Protein AF-0000000082831878 (afdb_homodimer)

pLDDT: mean 95.91, std 7.33, range [43.5, 98.94]

Radius of gyration: 17.21 Å; Cα contacts (8 Å, |Δi|>4): 553; chains: 2; bounding box: 40×43×44 Å

Sequence (244 aa):
MEQYIDGYLLSVPKANIETYRKMAELAGSIWLECGALEFRECVADDIDGEGFGSFSAAAGAREGETVVFSWIAFASKAERDRINAKVMADPRLTGMSCEGVFDFKRMCWGGFTTLVGKSARGMEQYIDGYLLSVPKANIETYRKMAELAGSIWLECGALEFRECVADDIDGEGFGSFSAAAGAREGETVVFSWIAFASKAERDRINAKVMADPRLTGMSCEGVFDFKRMCWGGFTTLVGKSARG

Nearest PDB structures (foldseek):
  2okq-assembly1_A  TM=9.363E-01  e=9.877E-13  Shigella flexneri
  2okq-assembly1_B  TM=9.424E-01  e=7.671E-13  Shigella flexneri
  4ozn-assembly1_A  TM=3.982E-01  e=1.236E-02  Haloferax mediterranei ATCC 33500
  1vfj-assembly1_A  TM=4.531E-01  e=2.993E-02  Thermus thermophilus
  8cf1-assembly1_J  TM=3.565E-01  e=2.910E-01  Escherichia coli BW25113

Solvent-accessible surface area (backbone atoms only — not comparable to full-atom values): 12462 Å² total; per-residue (Å²): 129,67,45,18,32,40,42,37,35,26,36,33,39,55,90,31,48,66,63,48,46,55,53,48,52,55,49,41,52,48,43,40,74,58,61,32,44,31,31,40,34,22,34,64,73,51,61,49,51,88,78,37,19,41,51,47,66,41,22,65,44,50,95,68,38,39,42,37,51,32,39,37,34,20,74,30,64,69,50,41,55,55,33,51,56,53,44,68,66,31,66,79,52,66,68,55,73,55,75,92,46,42,60,66,54,47,26,19,50,30,34,25,42,55,74,41,80,47,59,58,72,128,129,67,46,20,3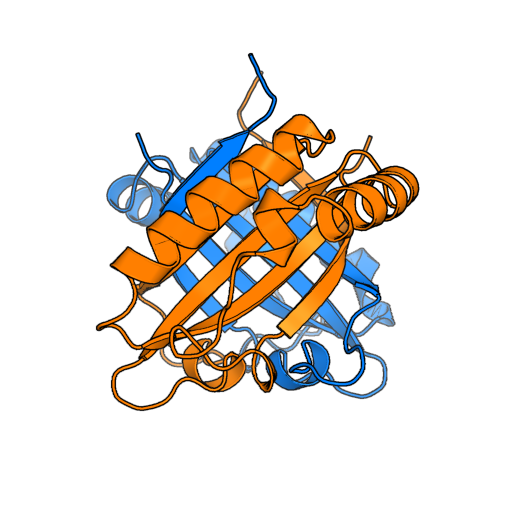2,41,42,38,35,24,36,33,40,55,90,30,47,66,63,48,45,56,52,47,52,53,50,40,52,48,42,40,75,59,63,32,44,31,31,41,35,22,34,64,74,51,59,50,50,90,78,37,19,41,52,49,66,40,22,63,42,52,93,70,38,39,41,36,52,33,41,37,34,18,73,29,64,70,50,40,55,54,34,51,56,52,45,67,66,31,66,77,52,65,68,56,73,55,74,90,49,42,62,67,54,46,26,19,49,30,35,25,42,55,72,41,79,49,57,59,72,128

Organism: NCBI:txid1287738

Structure (mmCIF, N/CA/C/O backbone):
data_AF-0000000082831878-model_v1
#
loop_
_entity.id
_entity.type
_entity.pdbx_description
1 polymer 'RNA signal recognition particle 4.5S RNA'
#
loop_
_atom_site.group_PDB
_atom_site.id
_a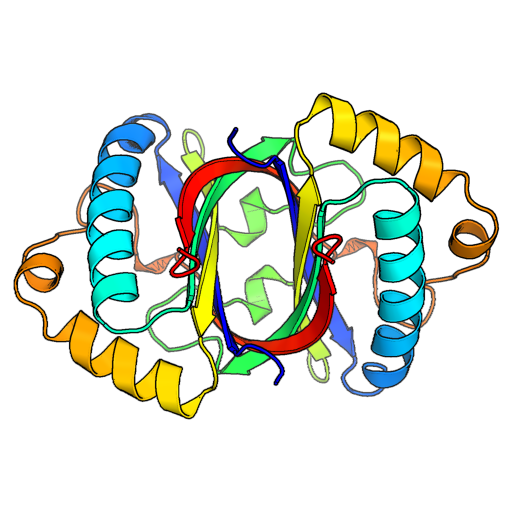tom_site.type_symbol
_atom_site.label_atom_id
_atom_site.label_alt_id
_atom_site.label_comp_id
_atom_site.label_asym_id
_atom_site.label_entity_id
_atom_site.label_seq_id
_atom_site.pdbx_PDB_ins_code
_atom_site.Cartn_x
_atom_site.Cartn_y
_atom_site.Cartn_z
_atom_site.occupancy
_atom_site.B_iso_or_equiv
_atom_site.auth_seq_id
_atom_site.auth_comp_id
_atom_site.auth_asym_id
_atom_site.auth_atom_id
_atom_site.pdbx_PDB_model_num
ATOM 1 N N . MET A 1 1 ? 16.531 9.328 -5 1 54.47 1 MET A N 1
ATOM 2 C CA . MET A 1 1 ? 15.453 9.57 -5.949 1 54.47 1 MET A CA 1
ATOM 3 C C . MET A 1 1 ? 14.156 8.922 -5.477 1 54.47 1 MET A C 1
ATOM 5 O O . MET A 1 1 ? 14.188 7.891 -4.797 1 54.47 1 MET A O 1
ATOM 9 N N . GLU A 1 2 ? 12.977 9.586 -5.684 1 85.44 2 GLU A N 1
ATOM 10 C CA . GLU A 1 2 ? 11.758 9.055 -5.074 1 85.44 2 GLU A CA 1
ATOM 11 C C . GLU A 1 2 ? 11.234 7.852 -5.855 1 85.44 2 GLU A C 1
ATOM 13 O O . GLU A 1 2 ? 11.391 7.781 -7.078 1 85.44 2 GLU A O 1
ATOM 18 N N . GLN A 1 3 ? 10.977 6.801 -5.23 1 96.38 3 GLN A N 1
ATOM 19 C CA . GLN A 1 3 ? 10.562 5.535 -5.82 1 96.38 3 GLN A CA 1
ATOM 20 C C . GLN A 1 3 ? 9.188 5.664 -6.48 1 96.38 3 GLN A C 1
ATOM 22 O O . GLN A 1 3 ? 8.398 6.535 -6.105 1 96.38 3 GLN A O 1
ATOM 27 N N . TYR A 1 4 ? 9.031 5.004 -7.625 1 98.75 4 TYR A N 1
ATOM 28 C CA . TYR A 1 4 ? 7.719 4.848 -8.25 1 98.75 4 TYR A CA 1
ATOM 29 C C . TYR A 1 4 ? 7.051 3.559 -7.793 1 98.75 4 TYR A C 1
ATOM 31 O O . TYR A 1 4 ? 7.707 2.523 -7.664 1 98.75 4 TYR A O 1
ATOM 39 N N . ILE A 1 5 ? 5.785 3.633 -7.586 1 98.88 5 ILE A N 1
ATOM 40 C CA . ILE A 1 5 ? 5.113 2.529 -6.906 1 98.88 5 ILE A CA 1
ATOM 41 C C . ILE A 1 5 ? 3.967 2.014 -7.773 1 98.88 5 ILE A C 1
ATOM 43 O O . ILE A 1 5 ? 3.162 2.799 -8.281 1 98.88 5 ILE A O 1
ATOM 47 N N . ASP A 1 6 ? 3.896 0.741 -8.055 1 98.88 6 ASP A N 1
ATOM 48 C CA . ASP A 1 6 ? 2.623 0.111 -8.383 1 98.88 6 ASP A CA 1
ATOM 49 C C . ASP A 1 6 ? 1.907 -0.373 -7.125 1 98.88 6 ASP A C 1
ATOM 51 O O . ASP A 1 6 ? 2.467 -1.146 -6.344 1 98.88 6 ASP A O 1
ATOM 55 N N . GLY A 1 7 ? 0.706 0.076 -6.941 1 98.88 7 GLY A N 1
ATOM 56 C CA . GLY A 1 7 ? -0.119 -0.407 -5.848 1 98.88 7 GLY A CA 1
ATOM 57 C C . GLY A 1 7 ? -1.193 -1.381 -6.293 1 98.88 7 GLY A C 1
ATOM 58 O O . GLY A 1 7 ? -1.695 -1.287 -7.418 1 98.88 7 GLY A O 1
ATOM 59 N N . TYR A 1 8 ? -1.549 -2.311 -5.402 1 98.88 8 TYR A N 1
ATOM 60 C CA . TYR A 1 8 ? -2.584 -3.309 -5.641 1 98.88 8 TYR A CA 1
ATOM 61 C C . TYR A 1 8 ? -3.521 -3.42 -4.445 1 98.88 8 TYR A C 1
ATOM 63 O O . TYR A 1 8 ? -3.08 -3.369 -3.295 1 98.88 8 TYR A O 1
ATOM 71 N N . LEU A 1 9 ? -4.73 -3.514 -4.633 1 98.94 9 LEU A N 1
ATOM 72 C CA . LEU A 1 9 ? -5.777 -3.836 -3.67 1 98.94 9 LEU A CA 1
ATOM 73 C C . LEU A 1 9 ? -6.746 -4.863 -4.246 1 98.94 9 LEU A C 1
ATOM 75 O O . LEU A 1 9 ? -7.387 -4.613 -5.27 1 98.94 9 LEU A O 1
ATOM 79 N N . LEU A 1 10 ? -6.867 -6.027 -3.6 1 98.75 10 LEU A N 1
ATOM 80 C CA . LEU A 1 10 ? -7.691 -7.094 -4.156 1 98.75 10 LEU A CA 1
ATOM 81 C C . LEU A 1 10 ? -8.195 -8.016 -3.053 1 98.75 10 LEU A C 1
ATOM 83 O O . LEU A 1 10 ? -7.746 -7.934 -1.909 1 98.75 10 LEU A O 1
ATOM 87 N N . SER A 1 11 ? -9.141 -8.82 -3.393 1 98.62 11 SER A N 1
ATOM 88 C CA . SER A 1 11 ? -9.664 -9.828 -2.48 1 98.62 11 SER A CA 1
ATOM 89 C C . SER A 1 11 ? -9.328 -11.234 -2.959 1 98.62 11 SER A C 1
ATOM 91 O O . SER A 1 11 ? -9.281 -11.492 -4.164 1 98.62 11 SER A O 1
ATOM 93 N N . VAL A 1 12 ? -9.086 -12.125 -2.076 1 98.62 12 VAL A N 1
ATOM 94 C CA . VAL A 1 12 ? -8.758 -13.523 -2.326 1 98.62 12 VAL A CA 1
ATOM 95 C C . VAL A 1 12 ? -9.57 -14.422 -1.397 1 98.62 12 VAL A C 1
ATOM 97 O O . VAL A 1 12 ? -9.648 -14.172 -0.192 1 98.62 12 VAL A O 1
ATOM 100 N N . PRO A 1 13 ? -10.25 -15.43 -1.963 1 98.56 13 PRO A N 1
ATOM 101 C CA . PRO A 1 13 ? -10.836 -16.406 -1.043 1 98.56 13 PRO A CA 1
ATOM 102 C C . PRO A 1 13 ? -9.836 -16.922 -0.011 1 98.56 13 PRO A C 1
ATOM 104 O O . PRO A 1 13 ? -8.719 -17.297 -0.366 1 98.56 13 PRO A O 1
ATOM 107 N N . LYS A 1 14 ? -10.258 -16.938 1.262 1 98.5 14 LYS A N 1
ATOM 108 C CA . LYS A 1 14 ? -9.367 -17.391 2.334 1 98.5 14 LYS A CA 1
ATOM 109 C C . LYS A 1 14 ? -8.844 -18.797 2.064 1 98.5 14 LYS A C 1
ATOM 111 O O . LYS A 1 14 ? -7.695 -19.109 2.387 1 98.5 14 LYS A O 1
ATOM 116 N N . ALA A 1 15 ? -9.617 -19.594 1.444 1 98.19 15 ALA A N 1
ATOM 117 C CA . ALA A 1 15 ? -9.25 -20.969 1.131 1 98.19 15 ALA A CA 1
ATOM 118 C C . ALA A 1 15 ? -8.125 -21.016 0.1 1 98.19 15 ALA A C 1
ATOM 120 O O . ALA A 1 15 ? -7.461 -22.047 -0.064 1 98.19 15 ALA A O 1
ATOM 121 N N . ASN A 1 16 ? -7.887 -19.938 -0.626 1 98.44 16 ASN A N 1
ATOM 122 C CA . ASN A 1 16 ? -6.914 -19.906 -1.714 1 98.44 16 ASN A CA 1
ATOM 123 C C . ASN A 1 16 ? -5.645 -19.172 -1.304 1 98.44 16 ASN A C 1
ATOM 125 O O . ASN A 1 16 ? -4.75 -18.953 -2.127 1 98.44 16 ASN A O 1
ATOM 129 N N . ILE A 1 17 ? -5.488 -18.766 -0.054 1 98.44 17 ILE A N 1
ATOM 130 C CA . ILE A 1 17 ? -4.43 -17.844 0.325 1 98.44 17 ILE A CA 1
ATOM 131 C C . ILE A 1 17 ? -3.068 -18.516 0.132 1 98.44 17 ILE A C 1
ATOM 133 O O . ILE A 1 17 ? -2.096 -17.844 -0.246 1 98.44 17 ILE A O 1
ATOM 137 N N . GLU A 1 18 ? -2.959 -19.828 0.362 1 97.88 18 GLU A N 1
ATOM 138 C CA . GLU A 1 18 ? -1.675 -20.5 0.179 1 97.88 18 GLU A CA 1
ATOM 139 C C . GLU A 1 18 ? -1.312 -20.594 -1.3 1 97.88 18 GLU A C 1
ATOM 141 O O . GLU A 1 18 ? -0.148 -20.438 -1.671 1 97.88 18 GLU A O 1
ATOM 146 N N . THR A 1 19 ? -2.283 -20.938 -2.107 1 97.62 19 THR A N 1
ATOM 147 C CA . THR A 1 19 ? -2.055 -20.938 -3.549 1 97.62 19 THR A CA 1
ATOM 148 C C . THR A 1 19 ? -1.641 -19.547 -4.023 1 97.62 19 THR A C 1
ATOM 150 O O . THR A 1 19 ? -0.713 -19.406 -4.824 1 97.62 19 THR A O 1
ATOM 153 N N . TYR A 1 20 ? -2.314 -18.578 -3.514 1 98.19 20 TYR A N 1
ATOM 154 C CA . TYR A 1 20 ? -1.997 -17.203 -3.844 1 98.19 20 TYR A CA 1
ATOM 155 C C . TYR A 1 20 ? -0.575 -16.844 -3.422 1 98.19 20 TYR A C 1
ATOM 157 O O . TYR A 1 20 ? 0.157 -16.188 -4.168 1 98.19 20 TYR A O 1
ATOM 165 N N . ARG A 1 21 ? -0.208 -17.266 -2.244 1 98.12 21 ARG A N 1
ATOM 166 C CA . ARG A 1 21 ? 1.135 -17.016 -1.732 1 98.12 21 ARG A CA 1
ATOM 167 C C . ARG A 1 21 ? 2.195 -17.578 -2.674 1 98.12 21 ARG A C 1
ATOM 169 O O . ARG A 1 21 ? 3.174 -16.891 -2.99 1 98.12 21 ARG A O 1
ATOM 176 N N . LYS A 1 22 ? 2.076 -18.797 -3.115 1 97.06 22 LYS A N 1
ATOM 177 C CA . LYS A 1 22 ? 3.041 -19.438 -4.004 1 97.06 22 LYS A CA 1
ATOM 178 C C . LYS A 1 22 ? 3.148 -18.688 -5.332 1 97.06 22 LYS A C 1
ATOM 180 O O . LYS A 1 22 ? 4.25 -18.484 -5.848 1 97.06 22 LYS A O 1
ATOM 185 N N . MET A 1 23 ? 1.987 -18.312 -5.836 1 97.12 23 MET A N 1
ATOM 186 C CA . MET A 1 23 ? 1.957 -17.516 -7.055 1 97.12 23 MET A CA 1
ATOM 187 C C . MET A 1 23 ? 2.717 -16.203 -6.863 1 97.12 23 MET A C 1
ATOM 189 O O . MET A 1 23 ? 3.529 -15.82 -7.707 1 97.12 23 MET A O 1
ATOM 193 N N . ALA A 1 24 ? 2.453 -15.57 -5.773 1 97.31 24 ALA A N 1
ATOM 194 C CA . ALA A 1 24 ? 3.076 -14.281 -5.48 1 97.31 24 ALA A CA 1
ATOM 195 C C .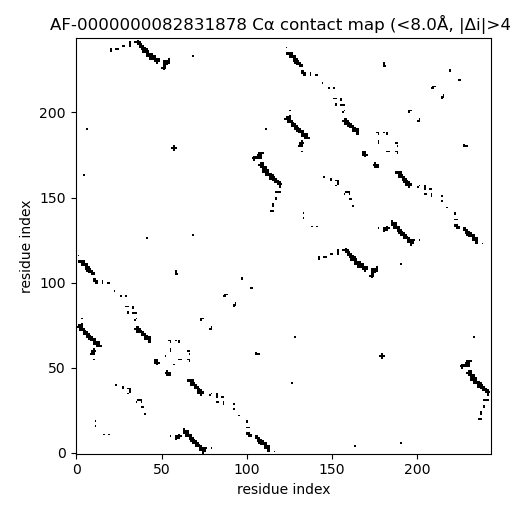 ALA A 1 24 ? 4.582 -14.43 -5.297 1 97.31 24 ALA A C 1
ATOM 197 O O . ALA A 1 24 ? 5.352 -13.555 -5.695 1 97.31 24 ALA A O 1
ATOM 198 N N . GLU A 1 25 ? 5.008 -15.484 -4.645 1 97.5 25 GLU A N 1
ATOM 199 C CA . GLU A 1 25 ? 6.434 -15.734 -4.453 1 97.5 25 GLU A CA 1
ATOM 200 C C . GLU A 1 25 ? 7.156 -15.852 -5.793 1 97.5 25 GLU A C 1
ATOM 202 O O . GLU A 1 25 ? 8.227 -15.273 -5.977 1 97.5 25 GLU A O 1
ATOM 207 N N . LEU A 1 26 ? 6.566 -16.594 -6.66 1 96.69 26 LEU A N 1
ATOM 208 C CA . LEU A 1 26 ? 7.152 -16.734 -7.988 1 96.69 26 LEU A CA 1
ATOM 209 C C . LEU A 1 26 ? 7.16 -15.391 -8.719 1 96.69 26 LEU A C 1
ATOM 211 O O . LEU A 1 26 ? 8.188 -14.977 -9.266 1 96.69 26 LEU A O 1
ATOM 215 N N . ALA A 1 27 ? 6.051 -14.703 -8.75 1 97.25 27 ALA A N 1
ATOM 216 C CA . ALA A 1 27 ? 5.949 -13.398 -9.398 1 97.25 27 ALA A CA 1
ATOM 217 C C . ALA A 1 27 ? 6.984 -12.43 -8.844 1 97.25 27 ALA A C 1
ATOM 219 O O . ALA A 1 27 ? 7.703 -11.773 -9.602 1 97.25 27 ALA A O 1
ATOM 220 N N . GLY A 1 28 ? 7.035 -12.352 -7.535 1 97.75 28 GLY A N 1
ATOM 221 C CA . GLY A 1 28 ? 7.992 -11.461 -6.902 1 97.75 28 GLY A CA 1
ATOM 222 C C . GLY A 1 28 ? 9.422 -11.719 -7.34 1 97.75 28 GLY A C 1
ATOM 223 O O . GLY A 1 28 ? 10.188 -10.781 -7.562 1 97.75 28 GLY A O 1
ATOM 224 N N . SER A 1 29 ? 9.781 -12.953 -7.418 1 97.88 29 SER A N 1
ATOM 225 C CA . SER A 1 29 ? 11.133 -13.297 -7.852 1 97.88 29 SER A CA 1
ATOM 226 C C . SER A 1 29 ? 11.391 -12.82 -9.273 1 97.88 29 SER A C 1
ATOM 228 O O . SER A 1 29 ? 12.484 -12.336 -9.578 1 97.88 29 SER A O 1
ATOM 230 N N . ILE A 1 30 ? 10.406 -12.922 -10.133 1 97.88 30 ILE A N 1
ATOM 231 C CA . ILE A 1 30 ? 10.555 -12.5 -11.516 1 97.88 30 ILE A CA 1
ATOM 232 C C . ILE A 1 30 ? 10.695 -10.977 -11.578 1 97.88 30 ILE A C 1
ATOM 234 O O . ILE A 1 30 ? 11.57 -10.461 -12.281 1 97.88 30 ILE A O 1
ATOM 238 N N . TRP A 1 31 ? 9.789 -10.25 -10.883 1 98.5 31 TRP A N 1
ATOM 239 C CA . TRP A 1 31 ? 9.883 -8.789 -10.883 1 98.5 31 TRP A CA 1
ATOM 240 C C . TRP A 1 31 ? 11.258 -8.328 -10.406 1 98.5 31 TRP A C 1
ATOM 242 O O . TRP A 1 31 ? 11.852 -7.418 -10.992 1 98.5 31 TRP A O 1
ATOM 252 N N . LEU A 1 32 ? 11.781 -8.945 -9.375 1 98.5 32 LEU A N 1
ATOM 253 C CA . LEU A 1 32 ? 13.078 -8.547 -8.844 1 98.5 32 LEU A CA 1
ATOM 254 C C . LEU A 1 32 ? 14.195 -8.875 -9.828 1 98.5 32 LEU A C 1
ATOM 256 O O . LEU A 1 32 ? 15.125 -8.078 -10.008 1 98.5 32 LEU A O 1
ATOM 260 N N . GLU A 1 33 ? 14.156 -10.031 -10.391 1 98.06 33 GLU A N 1
ATOM 261 C CA . GLU A 1 33 ? 15.141 -10.406 -11.398 1 98.06 33 GLU A CA 1
ATOM 262 C C . GLU A 1 33 ? 15.18 -9.383 -12.531 1 98.06 33 GLU A C 1
ATOM 264 O O . GLU A 1 33 ? 16.234 -9.148 -13.125 1 98.06 33 GLU A O 1
ATOM 269 N N . CYS A 1 34 ? 14.062 -8.797 -12.789 1 98.44 34 CYS A N 1
ATOM 270 C CA . CYS A 1 34 ? 13.961 -7.859 -13.898 1 98.44 34 CYS A CA 1
ATOM 271 C C . CYS A 1 34 ? 14.336 -6.445 -13.461 1 98.44 34 CYS A C 1
ATOM 273 O O . CYS A 1 34 ? 14.406 -5.535 -14.289 1 98.44 34 CYS A O 1
ATOM 275 N N . GLY A 1 35 ? 14.469 -6.172 -12.188 1 98.19 35 GLY A N 1
ATOM 276 C CA . GLY A 1 35 ? 15.047 -4.902 -11.773 1 98.19 35 GLY A CA 1
ATOM 277 C C . GLY A 1 35 ? 14.203 -4.164 -10.758 1 98.19 35 GLY A C 1
ATOM 278 O O . GLY A 1 35 ? 14.562 -3.066 -10.32 1 98.19 35 GLY A O 1
ATOM 279 N N . ALA A 1 36 ? 13.023 -4.734 -10.391 1 98.56 36 ALA A N 1
ATOM 280 C CA . ALA A 1 36 ? 12.234 -4.102 -9.344 1 98.56 36 ALA A CA 1
ATOM 281 C C . ALA A 1 36 ? 13.023 -4.023 -8.031 1 98.56 36 ALA A C 1
ATOM 283 O O . ALA A 1 36 ? 13.883 -4.863 -7.773 1 98.56 36 ALA A O 1
ATOM 284 N N . LEU A 1 37 ? 12.695 -3.031 -7.195 1 98.19 37 LEU A N 1
ATOM 285 C CA . LEU A 1 37 ? 13.453 -2.785 -5.973 1 98.19 37 LEU A CA 1
ATOM 286 C C . LEU A 1 37 ? 12.844 -3.547 -4.797 1 98.19 37 LEU A C 1
ATOM 288 O O . LEU A 1 37 ? 13.562 -3.957 -3.883 1 98.19 37 LEU A O 1
ATOM 292 N N . GLU A 1 38 ? 11.602 -3.656 -4.789 1 97.88 38 GLU A N 1
ATOM 293 C CA . GLU A 1 38 ? 10.883 -4.289 -3.689 1 97.88 38 GLU A CA 1
ATOM 294 C C . GLU A 1 38 ? 9.555 -4.879 -4.164 1 97.88 38 GLU A C 1
ATOM 296 O O . GLU A 1 38 ? 8.891 -4.305 -5.031 1 97.88 38 GLU A O 1
ATOM 301 N N . PHE A 1 39 ? 9.266 -6.059 -3.73 1 98.5 39 PHE A N 1
ATOM 302 C CA . PHE A 1 39 ? 7.988 -6.742 -3.912 1 98.5 39 PHE A CA 1
ATOM 303 C C . PHE A 1 39 ? 7.371 -7.105 -2.566 1 98.5 39 PHE A C 1
ATOM 305 O O . PHE A 1 39 ? 7.965 -7.848 -1.783 1 98.5 39 PHE A O 1
ATOM 312 N N . ARG A 1 40 ? 6.086 -6.57 -2.283 1 98.44 40 ARG A N 1
ATOM 313 C CA . ARG A 1 40 ? 5.445 -6.789 -0.989 1 98.44 40 ARG A CA 1
ATOM 314 C C . ARG A 1 40 ? 3.98 -7.18 -1.161 1 98.44 40 ARG A C 1
ATOM 316 O O . ARG A 1 40 ? 3.244 -6.531 -1.907 1 98.44 40 ARG A O 1
ATOM 323 N N . GLU A 1 41 ? 3.596 -8.234 -0.536 1 98.56 41 GLU A N 1
ATOM 324 C CA . GLU A 1 41 ? 2.211 -8.672 -0.378 1 98.56 41 GLU A CA 1
ATOM 325 C C . GLU A 1 41 ? 1.82 -8.742 1.095 1 98.56 41 GLU A C 1
ATOM 327 O O . GLU A 1 41 ? 2.496 -9.406 1.889 1 98.56 41 GLU A O 1
ATOM 332 N N . CYS A 1 42 ? 0.682 -8.156 1.4 1 98.81 42 CYS A N 1
ATOM 333 C CA . CYS A 1 42 ? 0.211 -8.141 2.781 1 98.81 42 CYS A CA 1
ATOM 334 C C . CYS A 1 42 ? -1.256 -8.547 2.861 1 98.81 42 CYS A C 1
ATOM 336 O O . CYS A 1 42 ? -2.062 -8.148 2.02 1 98.81 42 CYS A O 1
ATOM 338 N N . VAL A 1 43 ? -1.6 -9.297 3.875 1 98.88 43 VAL A N 1
ATOM 339 C CA . VAL A 1 43 ? -2.955 -9.82 4.016 1 98.88 43 VAL A CA 1
ATOM 340 C C . VAL A 1 43 ? -3.617 -9.219 5.254 1 98.88 43 VAL A C 1
ATOM 342 O O . VAL A 1 43 ? -2.982 -9.094 6.305 1 98.88 43 VAL A O 1
ATOM 345 N N . ALA A 1 44 ? -4.914 -8.992 5.141 1 98.81 44 ALA A N 1
ATOM 346 C CA . ALA A 1 44 ? -5.688 -8.305 6.172 1 98.81 44 ALA A CA 1
ATOM 347 C C . ALA A 1 44 ? -5.621 -9.055 7.5 1 98.81 44 ALA A C 1
ATOM 349 O O . ALA A 1 44 ? -5.75 -10.281 7.527 1 98.81 44 ALA A O 1
ATOM 350 N N . ASP A 1 45 ? -5.383 -8.352 8.547 1 98.5 45 ASP A N 1
ATOM 351 C CA . ASP A 1 45 ? -5.402 -8.859 9.914 1 98.5 45 ASP A CA 1
ATOM 352 C C . ASP A 1 45 ? -6.43 -8.109 10.766 1 98.5 45 ASP A C 1
ATOM 354 O O . ASP A 1 45 ? -7.297 -8.727 11.383 1 98.5 45 ASP A O 1
ATOM 358 N N . ASP A 1 46 ? -6.406 -6.754 10.75 1 96.88 46 ASP A N 1
ATOM 359 C CA . ASP A 1 46 ? -7.25 -5.848 11.523 1 96.88 46 ASP A CA 1
ATOM 360 C C . ASP A 1 46 ? -7.68 -4.645 10.688 1 96.88 46 ASP A C 1
ATOM 362 O O . ASP A 1 46 ? -7.051 -3.588 10.742 1 96.88 46 ASP A O 1
ATOM 366 N N . ILE A 1 47 ? -8.797 -4.859 10 1 98.25 47 ILE A N 1
ATOM 367 C CA . ILE A 1 47 ? -9.25 -3.807 9.094 1 98.25 47 ILE A CA 1
ATOM 368 C C . ILE A 1 47 ? -10.703 -3.459 9.398 1 98.25 47 ILE A C 1
ATOM 370 O O . ILE A 1 47 ? -11.367 -4.16 10.172 1 98.25 47 ILE A O 1
ATOM 374 N N . ASP A 1 48 ? -11.203 -2.375 8.844 1 97.5 48 ASP A N 1
ATOM 375 C CA . ASP A 1 48 ? -12.602 -1.963 8.844 1 97.5 48 ASP A CA 1
ATOM 376 C C . ASP A 1 48 ? -13.047 -1.534 10.242 1 97.5 48 ASP A C 1
ATOM 378 O O . ASP A 1 48 ? -14.102 -1.965 10.727 1 97.5 48 ASP A O 1
ATOM 382 N N . GLY A 1 49 ? -12.219 -0.779 10.852 1 95.5 49 GLY A N 1
ATOM 383 C CA . GLY A 1 49 ? -12.609 -0.179 12.117 1 95.5 49 GLY A CA 1
ATOM 384 C C . GLY A 1 49 ? -13.758 0.807 11.977 1 95.5 49 GLY A C 1
ATOM 385 O O . GLY A 1 49 ? -13.938 1.407 10.914 1 95.5 49 GLY A O 1
ATOM 386 N N . GLU A 1 50 ? -14.43 1.008 12.984 1 95.19 50 GLU A N 1
ATOM 387 C CA . GLU A 1 50 ? -15.562 1.932 12.984 1 95.19 50 GLU A CA 1
ATOM 388 C C . GLU A 1 50 ? -15.102 3.369 12.758 1 95.19 50 GLU A C 1
ATOM 390 O O . GLU A 1 50 ? -14.062 3.785 13.281 1 95.19 50 GLU A O 1
ATOM 395 N N . GLY A 1 51 ? -15.922 4.129 11.938 1 94.94 51 GLY A N 1
ATOM 396 C CA . GLY A 1 51 ? -15.656 5.543 11.727 1 94.94 51 GLY A CA 1
ATOM 397 C C . GLY A 1 51 ? -14.734 5.812 10.562 1 94.94 51 GLY A C 1
ATOM 398 O O . GLY A 1 51 ? -14.383 6.965 10.289 1 94.94 51 GLY A O 1
ATOM 399 N N . PHE A 1 52 ? -14.375 4.773 9.914 1 96.25 52 PHE A N 1
ATOM 400 C CA . PHE A 1 52 ? -13.469 4.891 8.773 1 96.25 52 PHE A CA 1
ATOM 401 C C . PHE A 1 52 ? -14.07 4.25 7.531 1 96.25 52 PHE A C 1
ATOM 403 O O . PHE A 1 52 ? -15.133 3.627 7.602 1 96.25 52 PHE A O 1
ATOM 410 N N . GLY A 1 53 ? -13.484 4.523 6.387 1 97.25 53 GLY A N 1
ATOM 411 C CA . GLY A 1 53 ? -13.773 3.693 5.227 1 97.25 53 GLY A CA 1
ATOM 412 C C . GLY A 1 53 ? -13.422 2.23 5.438 1 97.25 53 GLY A C 1
ATOM 413 O O . GLY A 1 53 ? -12.727 1.885 6.395 1 97.25 53 GLY A O 1
ATOM 414 N N . SER A 1 54 ? -13.945 1.405 4.578 1 98.38 54 SER A N 1
ATOM 415 C CA . SER A 1 54 ? -13.766 -0.035 4.719 1 98.38 54 SER A CA 1
ATOM 416 C C . SER A 1 54 ? -12.852 -0.588 3.627 1 98.38 54 SER A C 1
ATOM 418 O O . SER A 1 54 ? -13.18 -0.508 2.441 1 98.38 54 SER A O 1
ATOM 420 N N . PHE A 1 55 ? -11.719 -1.241 4.035 1 98.81 55 PHE A N 1
ATOM 421 C CA . PHE A 1 55 ? -10.859 -1.917 3.07 1 98.81 55 PHE A CA 1
ATOM 422 C C . PHE A 1 55 ? -11.594 -3.072 2.404 1 98.81 55 PHE A C 1
ATOM 424 O O . PHE A 1 55 ? -11.375 -3.359 1.227 1 98.81 55 PHE A O 1
ATOM 431 N N . SER A 1 56 ? -12.43 -3.787 3.168 1 98.62 56 SER A N 1
ATOM 432 C CA . SER A 1 56 ? -13.195 -4.883 2.578 1 98.62 56 SER A CA 1
ATOM 433 C C . SER A 1 56 ? -14.109 -4.383 1.463 1 98.62 56 SER A C 1
ATOM 435 O O . SER A 1 56 ? -14.156 -4.973 0.381 1 98.62 56 SER A O 1
ATOM 437 N N . ALA A 1 57 ? -14.797 -3.281 1.754 1 98.12 57 ALA A N 1
ATOM 438 C CA . ALA A 1 57 ? -15.664 -2.705 0.729 1 98.12 57 ALA A CA 1
ATOM 439 C C . ALA A 1 57 ? -14.844 -2.191 -0.454 1 98.12 57 ALA A C 1
ATOM 441 O O . ALA A 1 57 ? -15.195 -2.43 -1.611 1 98.12 57 ALA A O 1
ATOM 442 N N . ALA A 1 58 ? -13.766 -1.534 -0.182 1 98.56 58 ALA A N 1
ATOM 443 C CA . ALA A 1 58 ? -12.906 -0.967 -1.215 1 98.56 58 ALA A CA 1
ATOM 444 C C . ALA A 1 58 ? -12.367 -2.057 -2.141 1 98.56 58 ALA A C 1
ATOM 446 O O . ALA A 1 58 ? -12.242 -1.845 -3.35 1 98.56 58 ALA A O 1
ATOM 447 N N . ALA A 1 59 ? -12.086 -3.215 -1.554 1 98.56 59 ALA A N 1
ATOM 448 C CA . ALA A 1 59 ? -11.523 -4.32 -2.324 1 98.56 59 ALA A CA 1
ATOM 449 C C . ALA A 1 59 ? -12.625 -5.152 -2.973 1 98.56 59 ALA A C 1
ATOM 451 O O . ALA A 1 59 ? -12.336 -6.09 -3.723 1 98.56 59 ALA A O 1
ATOM 452 N N . GLY A 1 60 ? -13.875 -4.848 -2.654 1 97.75 60 GLY A N 1
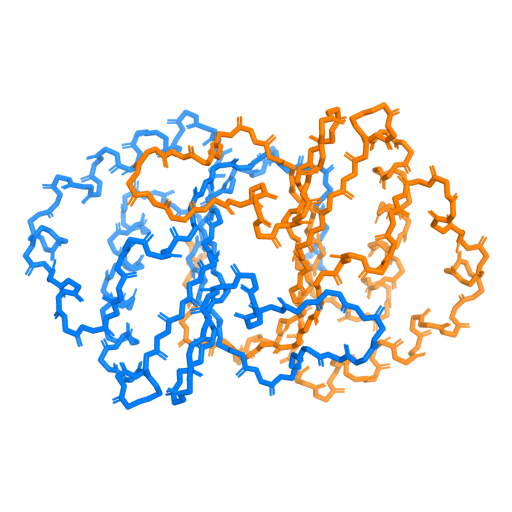ATOM 453 C CA . GLY A 1 60 ? -14.984 -5.668 -3.127 1 97.75 60 GLY A CA 1
ATOM 454 C C . GLY A 1 60 ? -14.992 -7.059 -2.523 1 97.75 60 GLY A C 1
ATOM 455 O O . GLY A 1 60 ? -15.352 -8.031 -3.193 1 97.75 60 GLY A O 1
ATOM 456 N N . ALA A 1 61 ? -14.539 -7.195 -1.317 1 98.12 61 ALA A N 1
ATOM 457 C CA . ALA A 1 61 ? -14.438 -8.5 -0.675 1 98.12 61 ALA A CA 1
ATOM 458 C C . ALA A 1 61 ? -15.82 -9.07 -0.354 1 98.12 61 ALA A C 1
ATOM 460 O O . ALA A 1 61 ? -16.688 -8.352 0.14 1 98.12 61 ALA A O 1
ATOM 461 N N . ARG A 1 62 ? -15.992 -10.305 -0.656 1 97.69 62 ARG A N 1
ATOM 462 C CA . ARG A 1 62 ? -17.203 -11.055 -0.335 1 97.69 62 ARG A C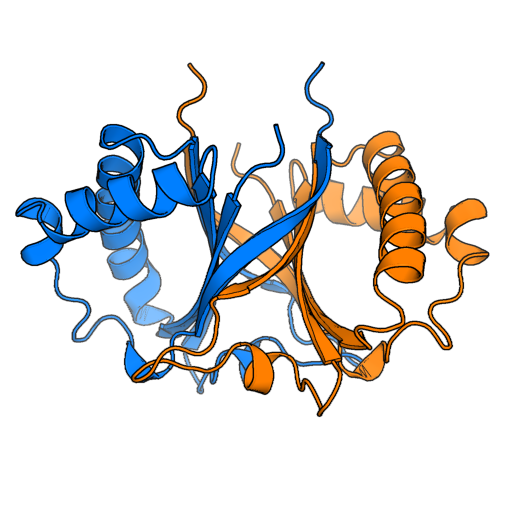A 1
ATOM 463 C C . ARG A 1 62 ? -17 -11.938 0.887 1 97.69 62 ARG A C 1
ATOM 465 O O . ARG A 1 62 ? -15.883 -12.031 1.41 1 97.69 62 ARG A O 1
ATOM 472 N N . GLU A 1 63 ? -18.172 -12.508 1.332 1 97.69 63 GLU A N 1
ATOM 473 C CA . GLU A 1 63 ? -18.062 -13.469 2.43 1 97.69 63 GLU A CA 1
ATOM 474 C C . GLU A 1 63 ? -17.047 -14.562 2.102 1 97.69 63 GLU A C 1
ATOM 476 O O . GLU A 1 63 ? -17.031 -15.094 0.991 1 97.69 63 GLU A O 1
ATOM 481 N N . GLY A 1 64 ? -16.141 -14.867 3.062 1 98.19 64 GLY A N 1
ATOM 482 C CA . GLY A 1 64 ? -15.148 -15.922 2.883 1 98.19 64 GLY A CA 1
ATOM 483 C C . GLY A 1 64 ? -13.867 -15.438 2.229 1 98.19 64 GLY A C 1
ATOM 484 O O . GLY A 1 64 ? -12.922 -16.203 2.061 1 98.19 64 GLY A O 1
ATOM 485 N N . GLU A 1 65 ? -13.836 -14.188 1.886 1 98.75 65 GLU A N 1
ATOM 486 C CA . GLU A 1 65 ? -12.641 -13.648 1.251 1 98.75 65 GLU A CA 1
ATOM 487 C C . GLU A 1 65 ? -11.852 -12.766 2.219 1 98.75 65 GLU A C 1
ATOM 489 O O . GLU A 1 65 ? -12.398 -12.297 3.221 1 98.75 65 GLU A O 1
ATOM 494 N N . THR A 1 66 ? -10.57 -12.656 1.975 1 98.69 66 THR A N 1
ATOM 495 C CA . THR A 1 66 ? -9.719 -11.695 2.668 1 98.69 66 THR A CA 1
ATOM 496 C C . THR A 1 66 ? -9.203 -10.633 1.704 1 98.69 66 THR A C 1
ATOM 498 O O . THR A 1 66 ? -9.43 -10.719 0.496 1 98.69 66 THR A O 1
ATOM 501 N N . VAL A 1 67 ? -8.602 -9.617 2.262 1 98.88 67 VAL A N 1
ATOM 502 C CA . VAL A 1 67 ? -8.117 -8.484 1.477 1 98.88 67 VAL A CA 1
ATOM 503 C C . VAL A 1 67 ? -6.594 -8.516 1.418 1 98.88 67 VAL A C 1
ATOM 505 O O . VAL A 1 67 ? -5.93 -8.773 2.426 1 98.88 67 VAL A O 1
ATOM 508 N N . VAL A 1 68 ? -6.027 -8.32 0.248 1 98.88 68 VAL A N 1
ATOM 509 C CA . VAL A 1 68 ? -4.59 -8.195 0.039 1 98.88 68 VAL A CA 1
ATOM 510 C C . VAL A 1 68 ? -4.246 -6.754 -0.33 1 98.88 68 VAL A C 1
ATOM 512 O O . VAL A 1 68 ? -4.887 -6.16 -1.201 1 98.88 68 VAL A O 1
ATOM 515 N N . PHE A 1 69 ? -3.35 -6.148 0.368 1 98.88 69 PHE A N 1
ATOM 516 C CA . PHE A 1 69 ? -2.725 -4.848 0.167 1 98.88 69 PHE A CA 1
ATOM 517 C C . PHE A 1 69 ? -1.257 -5.004 -0.213 1 98.88 69 PHE A C 1
ATOM 519 O O . PHE A 1 69 ? -0.458 -5.516 0.573 1 98.88 69 PHE A O 1
ATOM 526 N N . SER A 1 70 ? -0.866 -4.582 -1.452 1 98.81 70 SER A N 1
ATOM 527 C CA . SER A 1 70 ? 0.429 -4.965 -2.004 1 98.81 70 SER A CA 1
ATOM 528 C C . SER A 1 70 ? 1.024 -3.842 -2.848 1 98.81 70 SER A C 1
ATOM 530 O O . SER A 1 70 ? 0.306 -2.941 -3.287 1 98.81 70 SER A O 1
ATOM 532 N N . TRP A 1 71 ? 2.363 -3.871 -2.99 1 98.88 71 TRP A N 1
ATOM 533 C CA . TRP A 1 71 ? 3 -2.9 -3.877 1 98.88 71 TRP A CA 1
ATOM 534 C C . TRP A 1 71 ? 4.293 -3.459 -4.457 1 98.88 71 TRP A C 1
ATOM 536 O O . TRP A 1 71 ? 4.832 -4.449 -3.951 1 98.88 71 TRP A O 1
ATOM 546 N N . ILE A 1 72 ? 4.711 -2.928 -5.531 1 98.81 72 ILE A N 1
ATOM 547 C CA . ILE A 1 72 ? 6.035 -3.082 -6.129 1 98.81 72 ILE A CA 1
ATOM 548 C C . ILE A 1 72 ? 6.703 -1.716 -6.254 1 98.81 72 ILE A C 1
ATOM 550 O O . ILE A 1 72 ? 6.078 -0.748 -6.695 1 98.81 72 ILE A O 1
ATOM 554 N N . ALA A 1 73 ? 7.941 -1.623 -5.863 1 98.75 73 ALA A N 1
ATOM 555 C CA . ALA A 1 73 ? 8.688 -0.372 -5.961 1 98.75 73 ALA A CA 1
ATOM 556 C C . ALA A 1 73 ? 9.703 -0.424 -7.098 1 98.75 73 ALA A C 1
ATOM 558 O O . ALA A 1 73 ? 10.383 -1.438 -7.289 1 98.75 73 ALA A O 1
ATOM 559 N N . PHE A 1 74 ? 9.766 0.66 -7.789 1 98.69 74 PHE A N 1
ATOM 560 C CA . PHE A 1 74 ? 10.68 0.851 -8.906 1 98.69 74 PHE A CA 1
ATOM 561 C C . PHE A 1 74 ? 11.523 2.107 -8.711 1 98.69 74 PHE A C 1
ATOM 563 O O . PHE A 1 74 ? 11.125 3.016 -7.973 1 98.69 74 PHE A O 1
ATOM 570 N N . ALA A 1 75 ? 12.586 2.16 -9.445 1 98.12 75 ALA A N 1
ATOM 571 C CA . ALA A 1 75 ? 13.477 3.314 -9.328 1 98.12 75 ALA A CA 1
ATOM 572 C C . ALA A 1 75 ? 12.836 4.562 -9.938 1 98.12 75 ALA A C 1
ATOM 574 O O . ALA A 1 75 ? 13.125 5.684 -9.516 1 98.12 75 ALA A 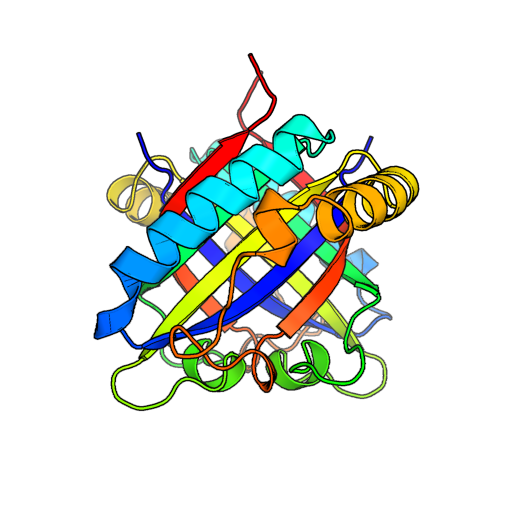O 1
ATOM 575 N N . SER A 1 76 ? 12.094 4.379 -10.953 1 98.19 76 SER A N 1
ATOM 576 C CA . SER A 1 76 ? 11.398 5.449 -11.664 1 98.19 76 SER A CA 1
ATOM 577 C C . SER A 1 76 ? 10.211 4.906 -12.453 1 98.19 76 SER A C 1
ATOM 579 O O . SER A 1 76 ? 10.039 3.693 -12.578 1 98.19 76 SER A O 1
ATOM 581 N N . LYS A 1 77 ? 9.367 5.801 -12.93 1 98.19 77 LYS A N 1
ATOM 582 C CA . LYS A 1 77 ? 8.289 5.383 -13.812 1 98.19 77 LYS A CA 1
ATOM 583 C C . LYS A 1 77 ? 8.828 4.711 -15.07 1 98.19 77 LYS A C 1
ATOM 585 O O . LYS A 1 77 ? 8.242 3.742 -15.562 1 98.19 77 LYS A O 1
ATOM 590 N N . ALA A 1 78 ? 9.891 5.297 -15.648 1 98.19 78 ALA A N 1
ATOM 591 C CA . ALA A 1 78 ? 10.484 4.707 -16.844 1 98.19 78 ALA A CA 1
ATOM 592 C C . ALA A 1 78 ? 10.93 3.273 -16.578 1 98.19 78 ALA A C 1
ATOM 594 O O . ALA A 1 78 ? 10.719 2.387 -17.406 1 98.19 78 ALA A O 1
ATOM 595 N N . GLU A 1 79 ? 11.531 3.033 -15.445 1 98.5 79 GLU A N 1
ATOM 596 C CA . GLU A 1 79 ? 11.953 1.683 -15.078 1 98.5 79 GLU A CA 1
ATOM 597 C C . GLU A 1 79 ? 10.742 0.781 -14.836 1 98.5 79 GLU A C 1
ATOM 599 O O . GLU A 1 79 ? 10.75 -0.391 -15.219 1 98.5 79 GLU A O 1
ATOM 604 N N . ARG A 1 80 ? 9.758 1.304 -14.188 1 98.75 80 ARG A N 1
ATOM 605 C CA . ARG A 1 80 ? 8.508 0.569 -14.031 1 98.75 80 ARG A CA 1
ATOM 606 C C . ARG A 1 80 ? 7.98 0.081 -15.375 1 98.75 80 ARG A C 1
ATOM 608 O O . ARG A 1 80 ? 7.637 -1.094 -15.523 1 98.75 80 ARG A O 1
ATOM 615 N N . ASP A 1 81 ? 7.883 1.001 -16.328 1 98.06 81 ASP A N 1
ATOM 616 C CA . ASP A 1 81 ? 7.363 0.648 -17.641 1 98.06 81 ASP A CA 1
ATOM 617 C C . ASP A 1 81 ? 8.227 -0.42 -18.312 1 98.06 81 ASP A C 1
ATOM 619 O O . ASP A 1 81 ? 7.711 -1.397 -18.859 1 98.06 81 ASP A O 1
ATOM 623 N N . ARG A 1 82 ? 9.492 -0.232 -18.25 1 98.5 82 ARG A N 1
ATOM 624 C CA . ARG A 1 82 ? 10.43 -1.178 -18.844 1 98.5 82 ARG A CA 1
ATOM 625 C C . ARG A 1 82 ? 10.312 -2.551 -18.188 1 98.5 82 ARG A C 1
ATOM 627 O O . ARG A 1 82 ? 10.211 -3.566 -18.875 1 98.5 82 ARG A O 1
ATOM 634 N N . ILE A 1 83 ? 10.359 -2.598 -16.875 1 98.62 83 ILE A N 1
ATOM 635 C CA . ILE A 1 83 ? 10.344 -3.84 -16.109 1 98.62 83 ILE A CA 1
ATOM 636 C C . ILE A 1 83 ? 9.016 -4.562 -16.312 1 98.62 83 ILE A C 1
ATOM 638 O O . ILE A 1 83 ? 8.984 -5.777 -16.531 1 98.62 83 ILE A O 1
ATOM 642 N N . ASN A 1 84 ? 7.898 -3.877 -16.219 1 98.06 84 ASN A N 1
ATOM 643 C CA . ASN A 1 84 ? 6.602 -4.508 -16.453 1 98.06 84 ASN A CA 1
ATOM 644 C C . ASN A 1 84 ? 6.523 -5.168 -17.828 1 98.06 84 ASN A C 1
ATOM 646 O O . ASN A 1 84 ? 6.008 -6.277 -17.953 1 98.06 84 ASN A O 1
ATOM 650 N N . ALA A 1 85 ? 6.98 -4.453 -18.844 1 97.75 85 ALA A N 1
ATOM 651 C CA . ALA A 1 85 ? 6.984 -5.027 -20.188 1 97.75 85 ALA A CA 1
ATOM 652 C C . ALA A 1 85 ? 7.777 -6.332 -20.219 1 97.75 85 ALA A C 1
ATOM 654 O O . ALA A 1 85 ? 7.336 -7.316 -20.812 1 97.75 85 ALA A O 1
ATOM 655 N N . LYS A 1 86 ? 8.945 -6.336 -19.594 1 97.81 86 LYS A N 1
ATOM 656 C CA . LYS A 1 86 ? 9.797 -7.52 -19.547 1 97.81 86 LYS A CA 1
ATOM 657 C C . LYS A 1 86 ? 9.125 -8.656 -18.781 1 97.81 86 LYS A C 1
ATOM 659 O O . LYS A 1 86 ? 9.148 -9.805 -19.234 1 97.81 86 LYS A O 1
ATOM 664 N N . VAL A 1 87 ? 8.57 -8.367 -17.609 1 97.75 87 VAL A N 1
ATOM 665 C CA . VAL A 1 87 ? 7.957 -9.367 -16.75 1 97.75 87 VAL A CA 1
ATOM 666 C C . VAL A 1 87 ? 6.75 -9.984 -17.453 1 97.75 87 VAL A C 1
ATOM 668 O O . VAL A 1 87 ? 6.547 -11.203 -17.391 1 97.75 87 VAL A O 1
ATOM 671 N N . MET A 1 88 ? 5.918 -9.164 -18.125 1 94.75 88 MET A N 1
ATOM 672 C CA . MET A 1 88 ? 4.715 -9.648 -18.797 1 94.75 88 MET A CA 1
ATOM 673 C C . MET A 1 88 ? 5.078 -10.594 -19.938 1 94.75 88 MET A C 1
ATOM 675 O O . MET A 1 88 ? 4.266 -11.43 -20.344 1 94.75 88 MET A O 1
ATOM 679 N N . ALA A 1 89 ? 6.277 -10.5 -20.438 1 94.56 89 ALA A N 1
ATOM 680 C CA . ALA A 1 89 ? 6.742 -11.328 -21.547 1 94.56 89 ALA A CA 1
ATOM 681 C C . ALA A 1 89 ? 7.453 -12.578 -21.031 1 94.56 89 ALA A C 1
ATOM 683 O O . ALA A 1 89 ? 7.812 -13.461 -21.812 1 94.56 89 ALA A O 1
ATOM 684 N N . ASP A 1 90 ? 7.684 -12.648 -19.781 1 95.81 90 ASP A N 1
ATOM 685 C CA . ASP A 1 90 ? 8.398 -13.781 -19.203 1 95.81 90 ASP A CA 1
ATOM 686 C C . ASP A 1 90 ? 7.535 -15.039 -19.203 1 95.81 90 ASP A C 1
ATOM 688 O O . ASP A 1 90 ? 6.418 -15.031 -18.672 1 95.81 90 ASP A O 1
ATOM 692 N N . PRO A 1 91 ? 7.98 -16.141 -19.719 1 94.94 91 PRO A N 1
ATOM 693 C CA . PRO A 1 91 ? 7.16 -17.359 -19.859 1 94.94 91 PRO A CA 1
ATOM 694 C C . PRO A 1 91 ? 6.758 -17.938 -18.5 1 94.94 91 PRO A C 1
ATOM 696 O O . PRO A 1 91 ? 5.742 -18.641 -18.406 1 94.94 91 PRO A O 1
ATOM 699 N N . ARG A 1 92 ? 7.547 -17.781 -17.484 1 94.19 92 ARG A N 1
ATOM 700 C CA . ARG A 1 92 ? 7.188 -18.266 -16.156 1 94.19 92 ARG A CA 1
ATOM 701 C C . ARG A 1 92 ? 5.914 -17.594 -15.648 1 94.19 92 ARG A C 1
ATOM 703 O O . ARG A 1 92 ? 5.105 -18.219 -14.961 1 94.19 92 ARG A O 1
ATOM 710 N N . LEU A 1 93 ? 5.719 -16.281 -16 1 91.56 93 LEU A N 1
ATOM 711 C CA . LEU A 1 93 ? 4.547 -15.516 -15.578 1 91.56 93 LEU A CA 1
ATOM 712 C C . LEU A 1 93 ? 3.352 -15.812 -16.484 1 91.56 93 LEU A C 1
ATOM 714 O O . LEU A 1 93 ? 2.23 -15.977 -15.992 1 91.56 93 LEU A O 1
ATOM 718 N N . THR A 1 94 ? 3.633 -15.898 -17.781 1 86.81 94 THR A N 1
ATOM 719 C CA . THR A 1 94 ? 2.555 -16.125 -18.734 1 86.81 94 THR A CA 1
ATOM 720 C C . THR A 1 94 ? 1.925 -17.5 -18.531 1 86.81 94 THR A C 1
ATOM 722 O O . THR A 1 94 ? 0.772 -17.719 -18.906 1 86.81 94 THR A O 1
ATOM 725 N N . GLY A 1 95 ? 2.641 -18.328 -17.938 1 85.12 95 GLY A N 1
ATOM 726 C CA . GLY A 1 95 ? 2.133 -19.656 -17.641 1 85.12 95 GLY A CA 1
ATOM 727 C C . GLY A 1 95 ? 1.338 -19.703 -16.344 1 85.12 95 GLY A C 1
ATOM 728 O O . GLY A 1 95 ? 0.729 -20.734 -16.031 1 85.12 95 GLY A O 1
ATOM 729 N N . MET A 1 96 ? 1.391 -18.609 -15.633 1 85.38 96 MET A N 1
ATOM 730 C CA . MET A 1 96 ? 0.676 -18.531 -14.359 1 85.38 96 MET A CA 1
ATOM 731 C C . MET A 1 96 ? -0.763 -18.078 -14.57 1 85.38 96 MET A C 1
ATOM 733 O O . MET A 1 96 ? -1.007 -17.078 -15.25 1 85.38 96 MET A O 1
ATOM 737 N N . SER A 1 97 ? -1.713 -18.891 -14.164 1 85.69 97 SER A N 1
ATOM 738 C CA . SER A 1 97 ? -3.121 -18.516 -14.281 1 85.69 97 SER A CA 1
ATOM 739 C C . SER A 1 97 ? -3.691 -18.109 -12.93 1 85.69 97 SER A C 1
ATOM 741 O O . SER A 1 97 ? -3.486 -18.781 -11.922 1 85.69 97 SER A O 1
ATOM 743 N N . CYS A 1 98 ? -4.352 -16.953 -12.953 1 87.69 98 CYS A N 1
ATOM 744 C CA . CYS A 1 98 ? -5.051 -16.516 -11.758 1 87.69 98 CYS A CA 1
ATOM 745 C C . CYS A 1 98 ? -6.441 -17.125 -11.672 1 87.69 98 CYS A C 1
ATOM 747 O O . CYS A 1 98 ? -7.141 -16.969 -10.672 1 87.69 98 CYS A O 1
ATOM 749 N N . GLU A 1 99 ? -6.785 -17.766 -12.711 1 88.56 99 GLU A N 1
ATOM 750 C CA . GLU A 1 99 ? -8.117 -18.359 -12.75 1 88.56 99 GLU A CA 1
ATOM 751 C C . GLU A 1 99 ? -8.32 -19.344 -11.594 1 88.56 99 GLU A C 1
ATOM 753 O O . GLU A 1 99 ? -7.473 -20.203 -11.352 1 88.56 99 GLU A O 1
ATOM 758 N N . GLY A 1 100 ? -9.398 -19.109 -10.938 1 91.44 100 GLY A N 1
ATOM 759 C CA . GLY A 1 100 ? -9.719 -19.984 -9.82 1 91.44 100 GLY A CA 1
ATOM 760 C C . GLY A 1 100 ? -9.062 -19.562 -8.523 1 91.44 100 GLY A C 1
ATOM 761 O O . GLY A 1 100 ? -9.398 -20.062 -7.453 1 91.44 100 GLY A O 1
ATOM 762 N N . VAL A 1 101 ? -8.086 -18.75 -8.602 1 95.88 101 VAL A N 1
ATOM 763 C CA . VAL A 1 101 ? -7.398 -18.297 -7.391 1 95.88 101 VAL A CA 1
ATOM 764 C C . VAL A 1 101 ? -8.062 -17.047 -6.844 1 95.88 101 VAL A C 1
ATOM 766 O O . VAL A 1 101 ? -8.406 -16.984 -5.66 1 95.88 101 VAL A O 1
ATOM 769 N N . PHE A 1 102 ? -8.297 -16.047 -7.637 1 96.62 102 PHE A N 1
ATOM 770 C CA . PHE A 1 102 ? -9.023 -14.828 -7.297 1 96.62 102 PHE A CA 1
ATOM 771 C C . PHE A 1 102 ? -9.609 -14.18 -8.539 1 96.62 102 PHE A C 1
ATOM 773 O O . PHE A 1 102 ? -9.336 -14.617 -9.664 1 96.62 102 PHE A O 1
ATOM 780 N N . ASP A 1 103 ? -10.5 -13.203 -8.414 1 94.44 103 ASP A N 1
ATOM 781 C CA . ASP A 1 103 ? -11.148 -12.508 -9.516 1 94.44 103 ASP A CA 1
ATOM 782 C C . ASP A 1 103 ? -10.352 -11.273 -9.938 1 94.44 103 ASP A C 1
ATOM 784 O O . ASP A 1 103 ? -10.477 -10.211 -9.328 1 94.44 103 ASP A O 1
ATOM 788 N N . PHE A 1 104 ? -9.703 -11.383 -10.977 1 92.94 104 PHE A N 1
ATOM 789 C CA . PHE A 1 104 ? -8.789 -10.359 -11.477 1 92.94 104 PHE A CA 1
ATOM 790 C C . PHE A 1 104 ? -9.547 -9.078 -11.82 1 92.94 104 PHE A C 1
ATOM 792 O O . PHE A 1 104 ? -9 -7.984 -11.719 1 92.94 104 PHE A O 1
ATOM 799 N N . LYS A 1 105 ? -10.789 -9.172 -12.172 1 94.25 105 LYS A N 1
ATOM 800 C CA . LYS A 1 105 ? -11.578 -8.023 -12.602 1 94.25 105 LYS A CA 1
ATOM 801 C C . LYS A 1 105 ? -11.883 -7.09 -11.438 1 94.25 105 LYS A C 1
ATOM 803 O O . LYS A 1 105 ? -12.219 -5.918 -11.641 1 94.25 105 LYS A O 1
ATOM 808 N N . ARG A 1 106 ? -11.758 -7.594 -10.25 1 96.5 106 ARG A N 1
ATOM 809 C CA . ARG A 1 106 ? -12.055 -6.789 -9.07 1 96.5 106 ARG A CA 1
ATOM 810 C C . ARG A 1 106 ? -10.781 -6.18 -8.492 1 96.5 106 ARG A C 1
ATOM 812 O O . ARG A 1 106 ? -10.844 -5.34 -7.59 1 96.5 106 ARG A O 1
ATOM 819 N N . MET A 1 107 ? -9.625 -6.57 -9.008 1 98.25 107 MET A N 1
ATOM 820 C CA . MET A 1 107 ? -8.352 -6.059 -8.508 1 98.25 107 MET A CA 1
ATOM 821 C C . MET A 1 107 ? -8.148 -4.605 -8.914 1 98.25 107 MET A C 1
ATOM 823 O O . MET A 1 107 ? -8.281 -4.262 -10.094 1 98.25 107 MET A O 1
ATOM 827 N N . CYS A 1 108 ? -7.859 -3.752 -7.938 1 98.75 108 CYS A N 1
ATOM 828 C CA . CYS A 1 108 ? -7.355 -2.418 -8.25 1 98.75 108 CYS A CA 1
ATOM 829 C C . CYS A 1 108 ? -5.848 -2.443 -8.469 1 98.75 108 CYS A C 1
ATOM 831 O O . CYS A 1 108 ? -5.109 -3.025 -7.668 1 98.75 108 CYS A O 1
ATOM 833 N N . TRP A 1 109 ? -5.41 -1.812 -9.445 1 98.06 109 TRP A N 1
ATOM 834 C CA . TRP A 1 109 ? -3.994 -1.674 -9.773 1 98.06 109 TRP A CA 1
ATOM 835 C C . TRP A 1 109 ? -3.701 -0.293 -10.352 1 98.06 109 TRP A C 1
ATOM 837 O O . TRP A 1 109 ? -4.488 0.235 -11.141 1 98.06 109 TRP A O 1
ATOM 847 N N . GLY A 1 110 ? -2.564 0.245 -9.992 1 98.25 110 GLY A N 1
ATOM 848 C CA . GLY A 1 110 ? -2.188 1.517 -10.594 1 98.25 110 GLY A CA 1
ATOM 849 C C . GLY A 1 110 ? -0.815 1.996 -10.156 1 98.25 110 GLY A C 1
ATOM 850 O O . GLY A 1 110 ? -0.216 1.43 -9.242 1 98.25 110 GLY A O 1
ATOM 851 N N . GLY A 1 111 ? -0.375 3.004 -10.891 1 98.75 111 GLY A N 1
ATOM 852 C CA . GLY A 1 111 ? 0.9 3.646 -10.617 1 98.75 111 GLY A CA 1
ATOM 853 C C . GLY A 1 111 ? 0.768 4.895 -9.766 1 98.75 111 GLY A C 1
ATOM 854 O O . GLY A 1 111 ? -0.166 5.676 -9.938 1 98.75 111 GLY A O 1
ATOM 855 N N . PHE A 1 112 ? 1.742 5.055 -8.883 1 98.88 112 PHE A N 1
ATOM 856 C CA . PHE A 1 112 ? 1.769 6.168 -7.941 1 98.88 112 PHE A CA 1
ATOM 857 C C . PHE A 1 112 ? 3.16 6.789 -7.875 1 98.88 112 PHE A C 1
ATOM 859 O O . PHE A 1 112 ? 4.164 6.078 -7.938 1 98.88 112 PHE A O 1
ATOM 866 N N . THR A 1 113 ? 3.184 8.117 -7.707 1 98.56 113 THR A N 1
ATOM 867 C CA . THR A 1 113 ? 4.434 8.805 -7.398 1 98.56 113 THR A CA 1
ATOM 868 C C . THR A 1 113 ? 4.609 8.953 -5.891 1 98.56 113 THR A C 1
ATOM 870 O O . THR A 1 113 ? 3.631 9.086 -5.156 1 98.56 113 THR A O 1
ATOM 873 N N . THR A 1 114 ? 5.832 8.922 -5.445 1 98.5 114 THR A N 1
ATOM 874 C CA . THR A 1 114 ? 6.102 9.086 -4.02 1 98.5 114 THR A CA 1
ATOM 875 C C . THR A 1 114 ? 5.969 10.547 -3.605 1 98.5 114 THR A C 1
ATOM 877 O O . THR A 1 114 ? 6.645 11.414 -4.16 1 98.5 114 THR A O 1
ATOM 880 N N . LEU A 1 115 ? 5.109 10.797 -2.68 1 98.38 115 LEU A N 1
ATOM 881 C CA . LEU A 1 115 ? 4.906 12.125 -2.113 1 98.38 115 LEU A CA 1
ATOM 882 C C . LEU A 1 115 ? 5.809 12.344 -0.902 1 98.38 115 LEU A C 1
ATOM 884 O O . LEU A 1 115 ? 6.445 13.398 -0.777 1 98.38 115 LEU A O 1
ATOM 888 N N . VAL A 1 116 ? 5.844 11.398 0.007 1 98.31 116 VAL A N 1
ATOM 889 C CA . VAL A 1 116 ? 6.695 11.383 1.191 1 98.31 116 VAL A CA 1
ATOM 890 C C . VAL A 1 116 ? 7.254 9.977 1.407 1 98.31 116 VAL A C 1
ATOM 892 O O . VAL A 1 116 ? 6.523 8.992 1.313 1 98.31 116 VAL A O 1
ATOM 895 N N . GLY A 1 117 ? 8.477 9.836 1.616 1 97.5 117 GLY A N 1
ATOM 896 C CA . GLY A 1 117 ? 9.141 8.586 1.96 1 97.5 117 GLY A CA 1
ATOM 897 C C . GLY A 1 117 ? 10.219 8.758 3.018 1 97.5 117 GLY A C 1
ATOM 898 O O . GLY A 1 117 ? 11.117 9.586 2.863 1 97.5 117 GLY A O 1
ATOM 899 N N . LYS A 1 118 ? 10.031 8.031 4.133 1 96.5 118 LYS A N 1
ATOM 900 C CA . LYS A 1 118 ? 11.008 8.023 5.215 1 96.5 118 LYS A CA 1
ATOM 901 C C . LYS A 1 118 ? 11.281 6.605 5.707 1 96.5 118 LYS A C 1
ATOM 903 O O . LYS A 1 118 ? 10.367 5.777 5.746 1 96.5 118 LYS A O 1
ATOM 908 N N . SER A 1 119 ? 12.438 6.328 6.027 1 95.19 119 SER A N 1
ATOM 909 C CA . SER A 1 119 ? 12.797 5.02 6.562 1 95.19 119 SER A CA 1
ATOM 910 C C . SER A 1 119 ? 13.844 5.141 7.664 1 95.19 119 SER A C 1
ATOM 912 O O . SER A 1 119 ? 14.633 6.09 7.676 1 95.19 119 SER A O 1
ATOM 914 N N . ALA A 1 120 ? 13.672 4.266 8.766 1 87.25 120 ALA A N 1
ATOM 915 C CA . ALA A 1 120 ? 14.656 4.223 9.852 1 87.25 120 ALA A CA 1
ATOM 916 C C . ALA A 1 120 ? 16.031 3.82 9.328 1 87.25 120 ALA A C 1
ATOM 918 O O . ALA A 1 120 ? 17.047 4.055 9.992 1 87.25 120 ALA A O 1
ATOM 919 N N . ARG A 1 121 ? 16.109 3.041 8.32 1 67.69 121 ARG A N 1
ATOM 920 C CA . ARG A 1 121 ? 17.422 2.58 7.883 1 67.69 121 ARG A CA 1
ATOM 921 C C . ARG A 1 121 ? 18.375 3.754 7.688 1 67.69 121 ARG A C 1
ATOM 923 O O . ARG A 1 121 ? 17.938 4.871 7.398 1 67.69 121 ARG A O 1
ATOM 930 N N . GLY A 1 122 ? 19.641 3.881 8.344 1 43.91 122 GLY A N 1
ATOM 931 C CA . GLY A 1 122 ? 20.797 4.758 8.461 1 43.91 122 GLY A CA 1
ATOM 932 C C . GLY A 1 122 ? 20.953 5.695 7.281 1 43.91 122 GLY A C 1
ATOM 933 O O . GLY A 1 122 ? 20.344 5.488 6.23 1 43.91 122 GLY A O 1
ATOM 934 N N . MET B 1 1 ? 12.547 -11.133 10.047 1 54.28 1 MET B N 1
ATOM 935 C CA . MET B 1 1 ? 11.188 -11.227 10.578 1 54.28 1 MET B CA 1
ATOM 936 C C . MET B 1 1 ? 10.211 -10.453 9.695 1 54.28 1 MET B C 1
ATOM 938 O O . MET B 1 1 ? 10.578 -9.461 9.07 1 54.28 1 MET B O 1
ATOM 942 N N . GLU B 1 2 ? 8.953 -10.992 9.484 1 85.38 2 GLU B N 1
ATOM 943 C CA . GLU B 1 2 ? 8.094 -10.352 8.5 1 85.38 2 GLU B CA 1
ATOM 944 C C . GLU B 1 2 ? 7.449 -9.086 9.07 1 85.38 2 GLU B C 1
ATOM 946 O O . GLU B 1 2 ? 7.172 -9.016 10.266 1 85.38 2 GLU B O 1
ATOM 951 N N . GLN B 1 3 ? 7.547 -8.016 8.422 1 96.25 3 GLN B N 1
ATOM 952 C CA . GLN B 1 3 ? 7.086 -6.703 8.859 1 96.25 3 GLN B CA 1
ATOM 953 C C . GLN B 1 3 ? 5.562 -6.664 8.969 1 96.25 3 GLN B C 1
ATOM 955 O O . GLN B 1 3 ? 4.867 -7.438 8.305 1 96.25 3 GLN B O 1
ATOM 960 N N . TYR B 1 4 ? 5.074 -5.977 9.992 1 98.75 4 TYR B N 1
ATOM 961 C CA . TYR B 1 4 ? 3.652 -5.66 10.102 1 98.75 4 TYR B CA 1
ATOM 962 C C . TYR B 1 4 ? 3.342 -4.312 9.461 1 98.75 4 TYR B C 1
ATOM 964 O O . TYR B 1 4 ? 4.113 -3.361 9.602 1 98.75 4 TYR B O 1
ATOM 972 N N . ILE B 1 5 ? 2.242 -4.25 8.812 1 98.88 5 ILE B N 1
ATOM 973 C CA . ILE B 1 5 ? 1.991 -3.094 7.957 1 98.88 5 ILE B CA 1
ATOM 974 C C . ILE B 1 5 ? 0.673 -2.436 8.359 1 98.88 5 ILE B C 1
ATOM 976 O O . ILE B 1 5 ? -0.344 -3.113 8.516 1 98.88 5 ILE B O 1
ATOM 980 N N . ASP B 1 6 ? 0.645 -1.155 8.625 1 98.88 6 ASP B N 1
ATOM 981 C CA . ASP B 1 6 ? -0.583 -0.378 8.477 1 98.88 6 ASP B CA 1
ATOM 982 C C . ASP B 1 6 ? -0.733 0.151 7.055 1 98.88 6 ASP B C 1
ATOM 984 O O . ASP B 1 6 ? 0.156 0.834 6.543 1 98.88 6 ASP B O 1
ATOM 988 N N . GLY B 1 7 ? -1.837 -0.162 6.445 1 98.88 7 GLY B N 1
ATOM 989 C CA . GLY B 1 7 ? -2.148 0.383 5.133 1 98.88 7 GLY B CA 1
ATOM 990 C C . GLY B 1 7 ? -3.195 1.481 5.18 1 98.88 7 GLY B C 1
ATOM 991 O O . GLY B 1 7 ? -4.078 1.47 6.039 1 98.88 7 GLY B O 1
ATOM 992 N N . TYR B 1 8 ? -3.098 2.436 4.234 1 98.88 8 TYR B N 1
ATOM 993 C CA . TYR B 1 8 ? -4.031 3.549 4.102 1 98.88 8 TYR B CA 1
ATOM 994 C C . TYR B 1 8 ? -4.449 3.74 2.65 1 98.88 8 TYR B C 1
ATOM 996 O O . TYR B 1 8 ? -3.631 3.613 1.738 1 98.88 8 TYR B O 1
ATOM 1004 N N . LEU B 1 9 ? -5.617 3.969 2.393 1 98.94 9 LEU B N 1
ATOM 1005 C CA . LEU B 1 9 ? -6.203 4.387 1.124 1 98.94 9 LEU B CA 1
ATOM 1006 C C . LEU B 1 9 ? -7.195 5.527 1.331 1 98.94 9 LEU B C 1
ATOM 1008 O O . LEU B 1 9 ? -8.18 5.371 2.051 1 98.94 9 LEU B O 1
ATOM 1012 N N . LEU B 1 10 ? -6.938 6.684 0.712 1 98.75 10 LEU B N 1
ATOM 1013 C CA . LEU B 1 10 ? -7.781 7.848 0.954 1 98.75 10 LEU B CA 1
ATOM 1014 C C . LEU B 1 10 ? -7.75 8.797 -0.236 1 98.75 10 LEU B C 1
ATOM 1016 O O . LEU B 1 10 ? -6.926 8.641 -1.141 1 98.75 10 LEU B O 1
ATOM 1020 N N . SER B 1 11 ? -8.648 9.703 -0.241 1 98.62 11 SER B N 1
ATOM 1021 C CA . SER B 1 11 ? -8.695 10.75 -1.262 1 98.62 11 SER B CA 1
ATOM 1022 C C . SER B 1 11 ? -8.406 12.117 -0.666 1 98.62 11 SER B C 1
ATOM 1024 O O . SER B 1 11 ? -8.773 12.398 0.479 1 98.62 11 SER B O 1
ATOM 1026 N N . VAL B 1 12 ? -7.758 12.961 -1.39 1 98.62 12 VAL B N 1
ATOM 1027 C CA . VAL B 1 12 ? -7.387 14.32 -1.007 1 98.62 12 VAL B CA 1
ATOM 1028 C C . VAL B 1 12 ? -7.703 15.281 -2.148 1 98.62 12 VAL B C 1
ATOM 1030 O O . VAL B 1 12 ? -7.367 15.016 -3.305 1 98.62 12 VAL B O 1
ATOM 1033 N N . PRO B 1 13 ? -8.422 16.375 -1.841 1 98.56 13 PRO B N 1
ATOM 1034 C CA . PRO B 1 13 ? -8.523 17.391 -2.891 1 98.56 13 PRO B CA 1
ATOM 1035 C C . PRO B 1 13 ? -7.164 17.766 -3.48 1 98.56 13 PRO B C 1
ATOM 1037 O O . PRO B 1 13 ? -6.215 18.016 -2.734 1 98.56 13 PRO B O 1
ATOM 1040 N N . LYS B 1 14 ? -7.09 17.812 -4.82 1 98.5 14 LYS B N 1
ATOM 1041 C CA . LYS B 1 14 ? -5.836 18.125 -5.488 1 98.5 14 LYS B CA 1
ATOM 1042 C C . LYS B 1 14 ? -5.285 19.469 -5.02 1 98.5 14 LYS B C 1
ATOM 1044 O O . LYS B 1 14 ? -4.07 19.641 -4.898 1 98.5 14 LYS B O 1
ATOM 1049 N N . ALA B 1 15 ? -6.137 20.359 -4.699 1 98.25 15 ALA B N 1
ATOM 1050 C CA . ALA B 1 15 ? -5.75 21.703 -4.246 1 98.25 15 ALA B CA 1
ATOM 1051 C C . ALA B 1 15 ? -5.078 21.641 -2.875 1 98.25 15 ALA B C 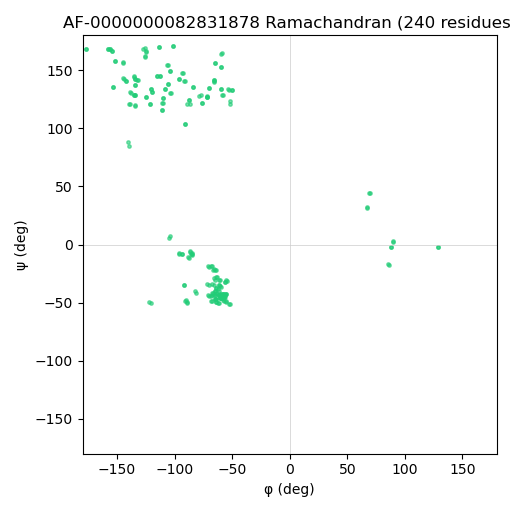1
ATOM 1053 O O . ALA B 1 15 ? -4.414 22.594 -2.463 1 98.25 15 ALA B O 1
ATOM 1054 N N . ASN B 1 16 ? -5.25 20.562 -2.139 1 98.44 16 ASN B N 1
ATOM 1055 C CA . ASN B 1 16 ? -4.75 20.438 -0.774 1 98.44 16 ASN B CA 1
ATOM 1056 C C . ASN B 1 16 ? -3.506 19.547 -0.71 1 98.44 16 ASN B C 1
ATOM 1058 O O . ASN B 1 16 ? -2.998 19.266 0.376 1 98.44 16 ASN B O 1
ATOM 1062 N N . ILE B 1 17 ? -2.949 19.125 -1.821 1 98.44 17 ILE B N 1
ATOM 1063 C CA . ILE B 1 17 ? -1.936 18.062 -1.81 1 98.44 17 ILE B CA 1
ATOM 1064 C C . ILE B 1 17 ? -0.672 18.578 -1.12 1 98.44 17 ILE B C 1
ATOM 1066 O O . ILE B 1 17 ? 0.015 17.828 -0.431 1 98.44 17 ILE B O 1
ATOM 1070 N N . GLU B 1 18 ? -0.342 19.875 -1.268 1 97.94 18 GLU B N 1
ATOM 1071 C CA . GLU B 1 18 ? 0.854 20.406 -0.616 1 97.94 18 GLU B CA 1
ATOM 1072 C C . GLU B 1 18 ? 0.666 20.484 0.896 1 97.94 18 GLU B C 1
ATOM 1074 O O . GLU B 1 18 ? 1.591 20.203 1.659 1 97.94 18 GLU B O 1
ATOM 1079 N N . THR B 1 19 ? -0.497 20.969 1.303 1 97.69 19 THR B N 1
ATOM 1080 C CA . THR B 1 19 ? -0.809 20.953 2.729 1 97.69 19 THR B CA 1
ATOM 1081 C C . THR B 1 19 ? -0.751 19.531 3.287 1 97.69 19 THR B C 1
ATOM 1083 O O . THR B 1 19 ? -0.196 19.312 4.363 1 97.69 19 THR B O 1
ATOM 1086 N N . TYR B 1 20 ? -1.288 18.641 2.547 1 98.25 20 TYR B N 1
ATOM 1087 C CA . TYR B 1 20 ? -1.268 17.234 2.936 1 98.25 20 TYR B CA 1
ATOM 1088 C C . TYR B 1 20 ? 0.163 16.719 3.049 1 98.25 20 TYR B C 1
ATOM 1090 O O . TYR B 1 20 ? 0.497 16 3.992 1 98.25 20 TYR B O 1
ATOM 1098 N N . ARG B 1 21 ? 0.97 17.078 2.094 1 98.12 21 ARG B N 1
ATOM 1099 C CA . ARG B 1 21 ? 2.369 16.656 2.096 1 98.12 21 ARG B CA 1
ATOM 1100 C C . ARG B 1 21 ? 3.072 17.125 3.371 1 98.12 21 ARG B C 1
ATOM 1102 O O . ARG B 1 21 ? 3.787 16.344 4.004 1 98.12 21 ARG B O 1
ATOM 1109 N N . LYS B 1 22 ? 2.939 18.359 3.762 1 97.12 22 LYS B N 1
ATOM 1110 C CA . LYS B 1 22 ? 3.582 18.906 4.953 1 97.12 22 LYS B CA 1
ATOM 1111 C C . LYS B 1 22 ? 3.119 18.172 6.211 1 97.12 22 LYS B C 1
ATOM 1113 O O . LYS B 1 22 ? 3.928 17.859 7.086 1 97.12 22 LYS B O 1
ATOM 1118 N N . MET B 1 23 ? 1.822 17.938 6.262 1 97.19 23 MET B N 1
ATOM 1119 C CA . MET B 1 23 ? 1.264 17.172 7.367 1 97.19 23 MET B CA 1
ATOM 1120 C C . MET B 1 23 ? 1.891 15.773 7.434 1 97.19 23 MET B C 1
ATOM 1122 O O . MET B 1 23 ? 2.297 15.328 8.508 1 97.19 23 MET B O 1
ATOM 1126 N N . ALA B 1 24 ? 1.968 15.156 6.312 1 97.38 24 ALA B N 1
ATOM 1127 C CA . ALA B 1 24 ? 2.508 13.797 6.23 1 97.38 24 ALA B CA 1
ATOM 1128 C C . ALA B 1 24 ? 3.986 13.773 6.609 1 97.38 24 ALA B C 1
ATOM 1130 O O . ALA B 1 24 ? 4.457 12.828 7.238 1 97.38 24 ALA B O 1
ATOM 1131 N N . GLU B 1 25 ? 4.73 14.766 6.172 1 97.56 25 GLU B N 1
ATOM 1132 C CA . GLU B 1 25 ? 6.145 14.852 6.516 1 97.56 25 GLU B CA 1
ATOM 1133 C C . GLU B 1 25 ? 6.344 14.914 8.031 1 97.56 25 GLU B C 1
ATOM 1135 O O . GLU B 1 25 ? 7.207 14.227 8.578 1 97.56 25 GLU B O 1
ATOM 1140 N N . LEU B 1 26 ? 5.566 15.734 8.648 1 96.75 26 LEU B N 1
ATOM 1141 C CA . LEU B 1 26 ? 5.645 15.828 10.102 1 96.75 26 LEU B CA 1
ATOM 1142 C C . LEU B 1 26 ? 5.238 14.508 10.758 1 96.75 26 LEU B C 1
ATOM 1144 O O . LEU B 1 26 ? 5.945 14 11.625 1 96.75 26 LEU B O 1
ATOM 1148 N N . ALA B 1 27 ? 4.125 13.953 10.367 1 97.31 27 ALA B N 1
ATOM 1149 C CA . ALA B 1 27 ? 3.652 12.688 10.906 1 97.31 27 ALA B CA 1
ATOM 1150 C C . ALA B 1 27 ? 4.703 11.594 10.742 1 97.31 27 ALA B C 1
ATOM 1152 O O . ALA B 1 27 ? 5.023 10.883 11.695 1 97.31 27 ALA B O 1
ATOM 1153 N N . GLY B 1 28 ? 5.223 11.492 9.539 1 97.81 28 GLY B N 1
ATOM 1154 C CA . GLY B 1 28 ? 6.242 10.484 9.281 1 97.81 28 GLY B CA 1
ATOM 1155 C C . GLY B 1 28 ? 7.434 10.594 10.211 1 97.81 28 GLY B C 1
ATOM 1156 O O . GLY B 1 28 ? 7.957 9.578 10.672 1 97.81 28 GLY B O 1
ATOM 1157 N N . SER B 1 29 ? 7.871 11.781 10.43 1 97.88 29 SER B N 1
ATOM 1158 C CA . SER B 1 29 ? 9 11.984 11.328 1 97.88 29 SER B CA 1
ATOM 1159 C C . SER B 1 29 ? 8.672 11.5 12.742 1 97.88 29 SER B C 1
ATOM 1161 O O . SER B 1 29 ? 9.516 10.898 13.406 1 97.88 29 SER B O 1
ATOM 1163 N N . ILE B 1 30 ? 7.461 11.75 13.195 1 97.88 30 ILE B N 1
ATOM 1164 C CA . ILE B 1 30 ? 7.047 11.344 14.531 1 97.88 30 ILE B CA 1
ATOM 1165 C C . ILE B 1 30 ? 6.984 9.82 14.609 1 97.88 30 ILE B C 1
ATOM 1167 O O . ILE B 1 30 ? 7.484 9.219 15.57 1 97.88 30 ILE B O 1
ATOM 1171 N N . TRP B 1 31 ? 6.324 9.164 13.617 1 98.5 31 TRP B N 1
ATOM 1172 C CA . TRP B 1 31 ? 6.246 7.707 13.625 1 98.5 31 TRP B CA 1
ATOM 1173 C C . TRP B 1 31 ? 7.637 7.086 13.672 1 98.5 31 TRP B C 1
ATOM 1175 O O . TRP B 1 31 ? 7.871 6.125 14.406 1 98.5 31 TRP B O 1
ATOM 1185 N N . LEU B 1 32 ? 8.562 7.617 12.898 1 98.5 32 LEU B N 1
ATOM 1186 C CA . LEU B 1 32 ? 9.906 7.062 12.867 1 98.5 32 LEU B CA 1
ATOM 1187 C C . LEU B 1 32 ? 10.625 7.285 14.195 1 98.5 32 LEU B C 1
ATOM 1189 O O . LEU B 1 32 ? 11.328 6.398 14.68 1 98.5 32 LEU B O 1
ATOM 1193 N N . GLU B 1 33 ? 10.508 8.453 14.734 1 98.06 33 GLU B N 1
ATOM 1194 C CA . GLU B 1 33 ? 11.094 8.734 16.047 1 98.06 33 GLU B CA 1
ATOM 1195 C C . GLU B 1 33 ? 10.609 7.742 17.094 1 98.06 33 GLU B C 1
ATOM 1197 O O . GLU B 1 33 ? 11.344 7.406 18.031 1 98.06 33 GLU B O 1
ATOM 1202 N N . CYS B 1 34 ? 9.414 7.281 16.906 1 98.44 34 CYS B N 1
ATOM 1203 C CA . CYS B 1 34 ? 8.812 6.387 17.891 1 98.44 34 CYS B CA 1
ATOM 1204 C C . CYS B 1 34 ? 9.156 4.934 17.594 1 98.44 34 CYS B C 1
ATOM 1206 O O . CYS B 1 34 ? 8.82 4.035 18.359 1 98.44 34 CYS B O 1
ATOM 1208 N N . GLY B 1 35 ? 9.719 4.613 16.453 1 98.12 35 GLY B N 1
ATOM 1209 C CA . GLY B 1 35 ? 10.258 3.277 16.25 1 98.12 35 GLY B CA 1
ATOM 1210 C C . GLY B 1 35 ? 9.758 2.617 14.977 1 98.12 35 GLY B C 1
ATOM 1211 O O . GLY B 1 35 ? 10.125 1.478 14.68 1 98.12 35 GLY B O 1
ATOM 1212 N N . ALA B 1 36 ? 8.859 3.309 14.227 1 98.56 36 ALA B N 1
ATOM 1213 C CA . ALA B 1 36 ? 8.438 2.746 12.945 1 98.56 36 ALA B CA 1
ATOM 1214 C C . ALA B 1 36 ? 9.625 2.557 12.008 1 98.56 36 ALA B C 1
ATOM 1216 O O . ALA B 1 36 ? 10.617 3.283 12.102 1 98.56 36 ALA B O 1
ATOM 1217 N N . LEU B 1 37 ? 9.516 1.597 11.086 1 98.19 37 LEU B N 1
ATOM 1218 C CA . LEU B 1 37 ? 10.633 1.243 10.211 1 98.19 37 LEU B CA 1
ATOM 1219 C C . LEU B 1 37 ? 10.578 2.037 8.906 1 98.19 37 LEU B C 1
ATOM 1221 O O . LEU B 1 37 ? 11.617 2.344 8.32 1 98.19 37 LEU B O 1
ATOM 1225 N N . GLU B 1 38 ? 9.445 2.283 8.453 1 97.94 38 GLU B N 1
ATOM 1226 C CA . GLU B 1 38 ? 9.25 2.965 7.18 1 97.94 38 GLU B CA 1
ATOM 1227 C C . GLU B 1 38 ? 7.914 3.709 7.152 1 97.94 38 GLU B C 1
ATOM 1229 O O . GLU B 1 38 ? 6.918 3.23 7.695 1 97.94 38 GLU B O 1
ATOM 1234 N N . PHE B 1 39 ? 7.938 4.906 6.672 1 98.5 39 PHE B N 1
ATOM 1235 C CA . PHE B 1 39 ? 6.77 5.738 6.395 1 98.5 39 PHE B CA 1
ATOM 1236 C C . PHE B 1 39 ? 6.727 6.137 4.926 1 98.5 39 PHE B C 1
ATOM 1238 O O . PHE B 1 39 ? 7.645 6.785 4.426 1 98.5 39 PHE B O 1
ATOM 1245 N N . ARG B 1 40 ? 5.574 5.742 4.18 1 98.44 40 ARG B N 1
ATOM 1246 C CA . ARG B 1 40 ? 5.473 6.004 2.746 1 98.44 40 ARG B CA 1
ATOM 1247 C C . ARG B 1 40 ? 4.102 6.559 2.387 1 98.44 40 ARG B C 1
ATOM 1249 O O . ARG B 1 40 ? 3.076 6.012 2.805 1 98.44 40 ARG B O 1
ATOM 1256 N N . GLU B 1 41 ? 4.098 7.641 1.691 1 98.56 41 GLU B N 1
ATOM 1257 C CA . GLU B 1 41 ? 2.924 8.227 1.053 1 98.56 41 GLU B CA 1
ATOM 1258 C C . GLU B 1 41 ? 3.104 8.312 -0.46 1 98.56 41 GLU B C 1
ATOM 1260 O O . GLU B 1 41 ? 4.086 8.875 -0.942 1 98.56 41 GLU B O 1
ATOM 1265 N N . CYS B 1 42 ? 2.088 7.836 -1.174 1 98.81 42 CYS B N 1
ATOM 1266 C CA . CYS B 1 42 ? 2.148 7.844 -2.631 1 98.81 42 CYS B CA 1
ATOM 1267 C C . CYS B 1 42 ? 0.868 8.414 -3.229 1 98.81 42 CYS B C 1
ATOM 1269 O O . CYS B 1 42 ? -0.229 8.133 -2.742 1 98.81 42 CYS B O 1
ATOM 1271 N N . VAL B 1 43 ? 1.004 9.172 -4.285 1 98.88 43 VAL B N 1
ATOM 1272 C CA . VAL B 1 43 ? -0.139 9.844 -4.895 1 98.88 43 VAL B CA 1
ATOM 1273 C C . VAL B 1 43 ? -0.37 9.289 -6.301 1 98.88 43 VAL B C 1
ATOM 1275 O O . VAL B 1 43 ? 0.583 9.07 -7.051 1 98.88 43 VAL B O 1
ATOM 1278 N N . ALA B 1 44 ? -1.637 9.219 -6.672 1 98.81 44 ALA B N 1
ATOM 1279 C CA . ALA B 1 44 ? -2.055 8.602 -7.93 1 98.81 44 ALA B CA 1
ATOM 1280 C C . ALA B 1 44 ? -1.429 9.312 -9.125 1 98.81 44 ALA B C 1
ATOM 1282 O O . ALA B 1 44 ? -1.395 10.547 -9.172 1 98.81 44 ALA B O 1
ATOM 1283 N N . ASP B 1 45 ? -0.914 8.562 -10.031 1 98.5 45 ASP B N 1
ATOM 1284 C CA . ASP B 1 45 ? -0.373 9.039 -11.297 1 98.5 45 ASP B CA 1
ATOM 1285 C C . ASP B 1 45 ? -1.077 8.383 -12.484 1 98.5 45 ASP B C 1
ATOM 1287 O O . ASP B 1 45 ? -1.579 9.07 -13.375 1 98.5 45 ASP B O 1
ATOM 1291 N N . ASP B 1 46 ? -1.213 7.031 -12.492 1 96.88 46 ASP B N 1
ATOM 1292 C CA . ASP B 1 46 ? -1.786 6.195 -13.539 1 96.88 46 ASP B CA 1
ATOM 1293 C C . ASP B 1 46 ? -2.641 5.078 -12.953 1 96.88 46 ASP B C 1
ATOM 1295 O O . ASP B 1 46 ? -2.178 3.943 -12.812 1 96.88 46 ASP B O 1
ATOM 1299 N N . ILE B 1 47 ? -3.887 5.434 -12.688 1 98.25 47 ILE B N 1
ATOM 1300 C CA . ILE B 1 47 ? -4.762 4.469 -12.031 1 98.25 47 ILE B CA 1
ATOM 1301 C C . ILE B 1 47 ? -6.035 4.285 -12.859 1 98.25 47 ILE B C 1
ATOM 1303 O O . ILE B 1 47 ? -6.289 5.039 -13.797 1 98.25 47 ILE B O 1
ATOM 1307 N N . ASP B 1 48 ? -6.824 3.287 -12.531 1 97.5 48 ASP B N 1
ATOM 1308 C CA . ASP B 1 48 ? -8.164 3.037 -13.055 1 97.5 48 ASP B CA 1
ATOM 1309 C C . ASP B 1 48 ? -8.117 2.633 -14.523 1 97.5 48 ASP B C 1
ATOM 1311 O O . ASP B 1 48 ? -8.859 3.172 -15.344 1 97.5 48 ASP B O 1
ATOM 1315 N N . GLY B 1 49 ? -7.211 1.783 -14.797 1 95.44 49 GLY B N 1
ATOM 1316 C CA . GLY B 1 49 ? -7.184 1.206 -16.125 1 95.44 49 GLY B CA 1
ATOM 1317 C C . GLY B 1 49 ? -8.398 0.351 -16.438 1 95.44 49 GLY B C 1
ATOM 1318 O O . GLY B 1 49 ? -9.023 -0.202 -15.531 1 95.44 49 GLY B O 1
ATOM 1319 N N . GLU B 1 50 ? -8.688 0.203 -17.625 1 95.12 50 GLU B N 1
ATOM 1320 C CA . GLU B 1 50 ? -9.828 -0.598 -18.062 1 95.12 50 GLU B CA 1
ATOM 1321 C C . GLU B 1 50 ? -9.625 -2.07 -17.719 1 95.12 50 GLU B C 1
ATOM 1323 O O . GLU B 1 50 ? -8.523 -2.602 -17.844 1 95.12 50 GLU B O 1
ATOM 1328 N N . GLY B 1 51 ? -10.766 -2.727 -17.266 1 94.75 51 GLY B N 1
ATOM 1329 C CA . GLY B 1 51 ? -10.742 -4.156 -17 1 94.75 51 GLY B CA 1
ATOM 1330 C C . GLY B 1 51 ? -10.352 -4.5 -15.578 1 94.75 51 GLY B C 1
ATOM 1331 O O . GLY B 1 51 ? -10.258 -5.676 -15.219 1 94.75 51 GLY B O 1
ATOM 1332 N N . PHE B 1 52 ? -10.148 -3.494 -14.828 1 96.12 52 PHE B N 1
ATOM 1333 C CA . PHE B 1 52 ? -9.742 -3.68 -13.438 1 96.12 52 PHE B CA 1
ATOM 1334 C C . PHE B 1 52 ? -10.688 -2.951 -12.492 1 96.12 52 PHE B C 1
ATOM 1336 O O . PHE B 1 52 ? -11.57 -2.217 -12.938 1 96.12 52 PHE B O 1
ATOM 1343 N N . GLY B 1 53 ? -10.602 -3.27 -11.219 1 97.25 53 GLY B N 1
ATOM 1344 C CA . GLY B 1 53 ? -11.203 -2.387 -10.234 1 97.25 53 GLY B CA 1
ATOM 1345 C C . GLY B 1 53 ? -10.648 -0.977 -10.273 1 97.25 53 GLY B C 1
ATOM 1346 O O . GLY B 1 53 ? -9.617 -0.729 -10.914 1 97.25 53 GLY B O 1
ATOM 1347 N N . SER B 1 54 ? -11.344 -0.084 -9.641 1 98.31 54 SER B N 1
ATOM 1348 C CA . SER B 1 54 ? -10.969 1.324 -9.68 1 98.31 54 SER B CA 1
ATOM 1349 C C . SER B 1 54 ? -10.461 1.795 -8.32 1 98.31 54 SER B C 1
ATOM 1351 O O . SER B 1 54 ? -11.203 1.777 -7.336 1 98.31 54 SER B O 1
ATOM 1353 N N . PHE B 1 55 ? -9.188 2.307 -8.273 1 98.81 55 PHE B N 1
ATOM 1354 C CA . PHE B 1 55 ? -8.672 2.9 -7.047 1 98.81 55 PHE B CA 1
ATOM 1355 C C . PHE B 1 55 ? -9.469 4.145 -6.672 1 98.81 55 PHE B C 1
ATOM 1357 O O . PHE B 1 55 ? -9.664 4.43 -5.488 1 98.81 55 PHE B O 1
ATOM 1364 N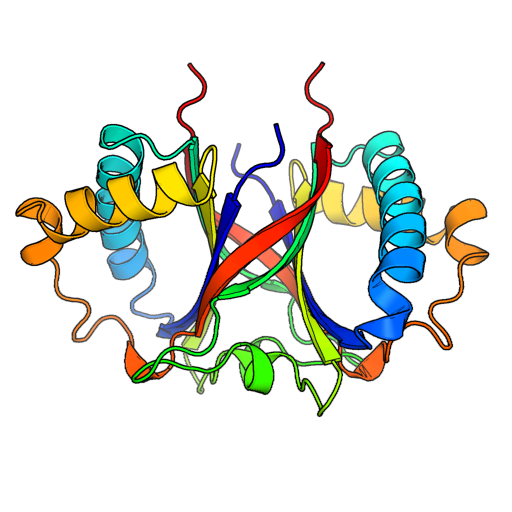 N . SER B 1 56 ? -9.883 4.941 -7.668 1 98.62 56 SER B N 1
ATOM 1365 C CA . SER B 1 56 ? -10.68 6.125 -7.375 1 98.62 56 SER B CA 1
ATOM 1366 C C . SER B 1 56 ? -11.984 5.754 -6.676 1 98.62 56 SER B C 1
ATOM 1368 O O . SER B 1 56 ? -12.352 6.363 -5.672 1 98.62 56 SER B O 1
ATOM 1370 N N . ALA B 1 57 ? -12.641 4.727 -7.223 1 98.12 57 ALA B N 1
ATOM 1371 C CA . ALA B 1 57 ? -13.875 4.273 -6.594 1 98.12 57 ALA B CA 1
ATOM 1372 C C . ALA B 1 57 ? -13.609 3.697 -5.207 1 98.12 57 ALA B C 1
ATOM 1374 O O . ALA B 1 57 ? -14.328 4 -4.254 1 98.12 57 ALA B O 1
ATOM 1375 N N . ALA B 1 58 ? -12.594 2.918 -5.078 1 98.56 58 ALA B N 1
ATOM 1376 C CA . ALA B 1 58 ? -12.234 2.279 -3.814 1 98.56 58 ALA B CA 1
ATOM 1377 C C . ALA B 1 58 ? -11.953 3.318 -2.734 1 98.56 58 ALA B C 1
ATOM 1379 O O . ALA B 1 58 ? -12.289 3.117 -1.566 1 98.56 58 ALA B O 1
ATOM 1380 N N . ALA B 1 59 ? -11.344 4.426 -3.158 1 98.56 59 ALA B N 1
ATOM 1381 C CA . ALA B 1 59 ? -10.977 5.477 -2.211 1 98.56 59 ALA B CA 1
ATOM 1382 C C . ALA B 1 59 ? -12.133 6.445 -1.991 1 98.56 59 ALA B C 1
ATOM 1384 O O . ALA B 1 59 ? -12.039 7.363 -1.174 1 98.56 59 ALA B O 1
ATOM 1385 N N . GLY B 1 60 ? -13.219 6.277 -2.744 1 97.81 60 GLY B N 1
ATOM 1386 C CA . GLY B 1 60 ? -14.32 7.227 -2.689 1 97.81 60 GLY B CA 1
ATOM 1387 C C . GLY B 1 60 ? -13.953 8.594 -3.227 1 97.81 60 GLY B C 1
ATOM 1388 O O . GLY B 1 60 ? -14.414 9.617 -2.707 1 97.81 60 GLY B O 1
ATOM 1389 N N . ALA B 1 61 ? -13.078 8.656 -4.176 1 98.19 61 ALA B N 1
ATOM 1390 C CA . ALA B 1 61 ? -12.602 9.93 -4.703 1 98.19 61 ALA B CA 1
ATOM 1391 C C . ALA B 1 61 ? -13.695 10.641 -5.492 1 98.19 61 ALA B C 1
ATOM 1393 O O . ALA B 1 61 ? -14.398 10.016 -6.293 1 98.19 61 ALA B O 1
ATOM 1394 N N . ARG B 1 62 ? -13.828 11.898 -5.242 1 97.75 62 ARG B N 1
ATOM 1395 C CA . ARG B 1 62 ? -14.75 12.766 -5.965 1 97.75 62 ARG B CA 1
ATOM 1396 C C . ARG B 1 62 ? -14.016 13.594 -7.012 1 97.75 62 ARG B C 1
ATOM 1398 O O . ARG B 1 62 ? -12.789 13.555 -7.094 1 97.75 62 ARG B O 1
ATOM 1405 N N . GLU B 1 63 ? -14.891 14.281 -7.844 1 97.75 63 GLU B N 1
ATOM 1406 C CA . GLU B 1 63 ? -14.273 15.195 -8.805 1 97.75 63 GLU B CA 1
ATOM 1407 C C . GLU B 1 63 ? -13.336 16.172 -8.109 1 97.75 63 GLU B C 1
ATOM 1409 O O . GLU B 1 63 ? -13.672 16.734 -7.059 1 97.75 63 GLU B O 1
ATOM 1414 N N . GLY B 1 64 ? -12.117 16.359 -8.672 1 98.19 64 GLY B N 1
ATOM 1415 C CA . GLY B 1 64 ? -11.148 17.297 -8.117 1 98.19 64 GLY B CA 1
ATOM 1416 C C . GLY B 1 64 ? -10.258 16.688 -7.055 1 98.19 64 GLY B C 1
ATOM 1417 O O . GLY B 1 64 ? -9.359 17.359 -6.535 1 98.19 64 GLY B O 1
ATOM 1418 N N . GLU B 1 65 ? -10.484 15.453 -6.754 1 98.75 65 GLU B N 1
ATOM 1419 C CA . GLU B 1 65 ? -9.664 14.797 -5.738 1 98.75 65 GLU B CA 1
ATOM 1420 C C . GLU B 1 65 ? -8.688 13.812 -6.371 1 98.75 65 GLU B C 1
ATOM 1422 O O . GLU B 1 65 ? -8.875 13.391 -7.516 1 98.75 65 GLU B O 1
ATOM 1427 N N . THR B 1 66 ? -7.605 13.562 -5.684 1 98.75 66 THR B N 1
ATOM 1428 C CA . THR B 1 66 ? -6.672 12.5 -6.039 1 98.75 66 THR B CA 1
ATOM 1429 C C . THR B 1 66 ? -6.664 11.406 -4.977 1 98.75 66 THR B C 1
ATOM 1431 O O . THR B 1 66 ? -7.293 11.547 -3.928 1 98.75 66 THR B O 1
ATOM 1434 N N . VAL B 1 67 ? -6.02 10.32 -5.305 1 98.88 67 VAL B N 1
ATOM 1435 C CA . VAL B 1 67 ? -5.98 9.156 -4.422 1 98.88 67 VAL B CA 1
ATOM 1436 C C . VAL B 1 67 ? -4.586 9.016 -3.812 1 98.88 67 VAL B C 1
ATOM 1438 O O . VAL B 1 67 ? -3.58 9.18 -4.504 1 98.88 67 VAL B O 1
ATOM 1441 N N . VAL B 1 68 ? -4.516 8.781 -2.523 1 98.94 68 VAL B N 1
ATOM 1442 C CA . VAL B 1 68 ? -3.275 8.5 -1.812 1 98.94 68 VAL B CA 1
ATOM 1443 C C . VAL B 1 68 ? -3.254 7.035 -1.379 1 98.94 68 VAL B C 1
ATOM 1445 O O . VAL B 1 68 ? -4.227 6.535 -0.808 1 98.94 68 VAL B O 1
ATOM 1448 N N . PHE B 1 69 ? -2.234 6.312 -1.718 1 98.94 69 PHE B N 1
ATOM 1449 C CA . PHE B 1 69 ? -1.874 4.953 -1.331 1 98.94 69 PHE B CA 1
ATOM 1450 C C . PHE B 1 69 ? -0.636 4.953 -0.442 1 98.94 69 PHE B C 1
ATOM 1452 O O . PHE B 1 69 ? 0.446 5.355 -0.876 1 98.94 69 PHE B O 1
ATOM 1459 N N . SER B 1 70 ? -0.771 4.523 0.845 1 98.88 70 SER B N 1
ATOM 1460 C CA . SER B 1 70 ? 0.272 4.77 1.835 1 98.88 70 SER B CA 1
ATOM 1461 C C . SER B 1 70 ? 0.39 3.607 2.814 1 98.88 70 SER B C 1
ATOM 1463 O O . SER B 1 70 ? -0.534 2.803 2.945 1 98.88 70 SER B O 1
ATOM 1465 N N . TRP B 1 71 ? 1.583 3.496 3.432 1 98.88 71 TRP B N 1
ATOM 1466 C CA . TRP B 1 71 ? 1.739 2.482 4.469 1 98.88 71 TRP B CA 1
ATOM 1467 C C . TRP B 1 71 ? 2.789 2.904 5.492 1 98.88 71 TRP B C 1
ATOM 1469 O O . TRP B 1 71 ? 3.574 3.822 5.242 1 98.88 71 TRP B O 1
ATOM 1479 N N . ILE B 1 72 ? 2.717 2.354 6.637 1 98.81 72 ILE B N 1
ATOM 1480 C CA . ILE B 1 72 ? 3.742 2.371 7.676 1 98.81 72 ILE B CA 1
ATOM 1481 C C . ILE B 1 72 ? 4.16 0.942 8.008 1 98.81 72 ILE B C 1
ATOM 1483 O O . ILE B 1 72 ? 3.314 0.062 8.18 1 98.81 72 ILE B O 1
ATOM 1487 N N . ALA B 1 73 ? 5.441 0.697 8.094 1 98.75 73 ALA B N 1
ATOM 1488 C CA . ALA B 1 73 ? 5.957 -0.629 8.43 1 98.75 73 ALA B CA 1
ATOM 1489 C C . ALA B 1 73 ? 6.492 -0.667 9.859 1 98.75 73 ALA B C 1
ATOM 1491 O O . ALA B 1 73 ? 7.16 0.268 10.305 1 98.75 73 ALA B O 1
ATOM 1492 N N . PHE B 1 74 ? 6.176 -1.728 10.5 1 98.69 74 PHE B N 1
ATOM 1493 C CA . PHE B 1 74 ? 6.602 -1.997 11.867 1 98.69 74 PHE B CA 1
ATOM 1494 C C . PHE B 1 74 ? 7.305 -3.346 11.961 1 98.69 74 PHE B C 1
ATOM 1496 O O . PHE B 1 74 ? 7.098 -4.219 11.117 1 98.69 74 PHE B O 1
ATOM 1503 N N . ALA B 1 75 ? 8.039 -3.504 13.031 1 98.12 75 ALA B N 1
ATOM 1504 C CA . ALA B 1 75 ? 8.773 -4.754 13.219 1 98.12 75 ALA B CA 1
ATOM 1505 C C . ALA B 1 75 ? 7.82 -5.906 13.523 1 98.12 75 ALA B C 1
ATOM 1507 O O . ALA B 1 75 ? 8.117 -7.062 13.203 1 98.12 75 ALA B O 1
ATOM 1508 N N . SER B 1 76 ? 6.785 -5.613 14.211 1 98.19 76 SER B N 1
ATOM 1509 C CA . SER B 1 76 ? 5.77 -6.582 14.602 1 98.19 76 SER B CA 1
ATOM 1510 C C . SER B 1 76 ? 4.445 -5.898 14.922 1 98.19 76 SER B C 1
ATOM 1512 O O . SER B 1 76 ? 4.379 -4.668 15 1 98.19 76 SER B O 1
ATOM 1514 N N . LYS B 1 77 ? 3.395 -6.688 15.047 1 98.19 77 LYS B N 1
ATOM 1515 C CA . LYS B 1 77 ? 2.117 -6.133 15.484 1 98.19 77 LYS B CA 1
ATOM 1516 C C . LYS B 1 77 ? 2.238 -5.5 16.875 1 98.19 77 LYS B C 1
ATOM 1518 O O . LYS B 1 77 ? 1.629 -4.465 17.141 1 98.19 77 LYS B O 1
ATOM 1523 N N . ALA B 1 78 ? 2.943 -6.191 17.781 1 98.19 78 ALA B N 1
ATOM 1524 C CA . ALA B 1 78 ? 3.129 -5.648 19.125 1 98.19 78 ALA B CA 1
ATOM 1525 C C . ALA B 1 78 ? 3.799 -4.277 19.062 1 98.19 78 ALA B C 1
ATOM 1527 O O . ALA B 1 78 ? 3.4 -3.357 19.781 1 98.19 78 ALA B O 1
ATOM 1528 N N . GLU B 1 79 ? 4.793 -4.129 18.234 1 98.5 79 GLU B N 1
ATOM 1529 C CA . GLU B 1 79 ? 5.461 -2.842 18.062 1 98.5 79 GLU B CA 1
ATOM 1530 C C . GLU B 1 79 ? 4.535 -1.813 17.422 1 98.5 79 GLU B C 1
ATOM 1532 O O . GLU B 1 79 ? 4.539 -0.642 17.812 1 98.5 79 GLU B O 1
ATOM 1537 N N . ARG B 1 80 ? 3.793 -2.227 16.453 1 98.75 80 ARG B N 1
ATOM 1538 C CA . ARG B 1 80 ? 2.777 -1.356 15.875 1 98.75 80 ARG B CA 1
ATOM 1539 C C . ARG B 1 80 ? 1.861 -0.785 16.953 1 98.75 80 ARG B C 1
ATOM 1541 O O . ARG B 1 80 ? 1.623 0.424 16.984 1 98.75 80 ARG B O 1
ATOM 1548 N N . ASP B 1 81 ? 1.325 -1.675 17.781 1 98 81 ASP B N 1
ATOM 1549 C CA . ASP B 1 81 ? 0.406 -1.238 18.828 1 98 81 ASP B CA 1
ATOM 1550 C C . ASP B 1 81 ? 1.087 -0.261 19.781 1 98 81 ASP B C 1
ATOM 1552 O O . ASP B 1 81 ? 0.52 0.779 20.125 1 98 81 ASP B O 1
ATOM 1556 N N . ARG B 1 82 ? 2.256 -0.59 20.188 1 98.44 82 ARG B N 1
ATOM 1557 C CA . ARG B 1 82 ? 3.02 0.258 21.094 1 98.44 82 ARG B CA 1
ATOM 1558 C C . ARG B 1 82 ? 3.299 1.62 20.469 1 98.44 82 ARG B C 1
ATOM 1560 O O . ARG B 1 82 ? 3.072 2.656 21.094 1 98.44 82 ARG B O 1
ATOM 1567 N N . ILE B 1 83 ? 3.809 1.634 19.266 1 98.62 83 ILE B N 1
ATOM 1568 C CA . ILE B 1 83 ? 4.215 2.852 18.562 1 98.62 83 ILE B CA 1
ATOM 1569 C C . ILE B 1 83 ? 2.992 3.723 18.297 1 98.62 83 ILE B C 1
ATOM 1571 O O . ILE B 1 83 ? 3.025 4.938 18.5 1 98.62 83 ILE B O 1
ATOM 1575 N N . ASN B 1 84 ? 1.916 3.166 17.797 1 98.06 84 ASN B N 1
ATOM 1576 C CA . ASN B 1 84 ? 0.707 3.943 17.547 1 98.06 84 ASN B CA 1
ATOM 1577 C C . ASN B 1 84 ? 0.214 4.637 18.812 1 98.06 84 ASN B C 1
ATOM 1579 O O . ASN B 1 84 ? -0.186 5.801 18.781 1 98.06 84 ASN B O 1
ATOM 1583 N N . ALA B 1 85 ? 0.186 3.898 19.906 1 97.75 85 ALA B N 1
ATOM 1584 C CA . ALA B 1 85 ? -0.23 4.496 21.172 1 97.75 85 ALA B CA 1
ATOM 1585 C C . ALA B 1 85 ? 0.637 5.703 21.531 1 97.75 85 ALA B C 1
ATOM 1587 O O . ALA B 1 85 ? 0.125 6.742 21.938 1 97.75 85 ALA B O 1
ATOM 1588 N N . LYS B 1 86 ? 1.95 5.562 21.359 1 97.81 86 LYS B N 1
ATOM 1589 C CA . LYS B 1 86 ? 2.887 6.641 21.656 1 97.81 86 LYS B CA 1
ATOM 1590 C C . LYS B 1 86 ? 2.672 7.832 20.734 1 97.81 86 LYS B C 1
ATOM 1592 O O . LYS B 1 86 ? 2.666 8.984 21.172 1 97.81 86 LYS B O 1
ATOM 1597 N N . VAL B 1 87 ? 2.553 7.578 19.422 1 97.75 87 VAL B N 1
ATOM 1598 C CA . VAL B 1 87 ? 2.41 8.625 18.422 1 97.75 87 VAL B CA 1
ATOM 1599 C C . VAL B 1 87 ? 1.108 9.391 18.641 1 97.75 87 VAL B C 1
ATOM 1601 O O . VAL B 1 87 ? 1.077 10.617 18.547 1 97.75 87 VAL B O 1
ATOM 1604 N N . MET B 1 88 ? 0.002 8.688 18.953 1 94.88 88 MET B N 1
ATOM 1605 C CA . MET B 1 88 ? -1.298 9.32 19.156 1 94.88 88 MET B CA 1
ATOM 1606 C C . MET B 1 88 ? -1.269 10.242 20.375 1 94.88 88 MET B C 1
ATOM 1608 O O . MET B 1 88 ? -2.066 11.172 20.469 1 94.88 88 MET B O 1
ATOM 1612 N N . ALA B 1 89 ? -0.355 10.023 21.266 1 94.5 89 ALA B N 1
ATOM 1613 C CA . ALA B 1 89 ? -0.229 10.828 22.484 1 94.5 89 ALA B CA 1
ATOM 1614 C C . ALA B 1 89 ? 0.759 11.977 22.281 1 94.5 89 ALA B C 1
ATOM 1616 O O . ALA B 1 89 ? 0.91 12.828 23.156 1 94.5 89 ALA B O 1
ATOM 1617 N N . ASP B 1 90 ? 1.432 11.992 21.203 1 95.75 90 ASP B N 1
ATOM 1618 C CA . ASP B 1 90 ? 2.436 13.016 20.938 1 95.75 90 ASP B CA 1
ATOM 1619 C C . ASP B 1 90 ? 1.778 14.367 20.656 1 95.75 90 ASP B C 1
ATOM 1621 O O . ASP B 1 90 ? 0.933 14.477 19.766 1 95.75 90 ASP B O 1
ATOM 1625 N N . PRO B 1 91 ? 2.135 15.43 21.328 1 94.88 91 PRO B N 1
ATOM 1626 C CA . PRO B 1 91 ? 1.466 16.719 21.188 1 94.88 91 PRO B CA 1
ATOM 1627 C C . PRO B 1 91 ? 1.646 17.328 19.797 1 94.88 91 PRO B C 1
ATOM 1629 O O . PRO B 1 91 ? 0.821 18.141 19.344 1 94.88 91 PRO B O 1
ATOM 1632 N N . ARG B 1 92 ? 2.721 17.047 19.109 1 94.44 92 ARG B N 1
ATOM 1633 C CA . ARG B 1 92 ? 2.924 17.531 17.75 1 94.44 92 ARG B CA 1
ATOM 1634 C C . ARG B 1 92 ? 1.847 17 16.812 1 94.44 92 ARG B C 1
ATOM 1636 O O . ARG B 1 92 ? 1.43 17.703 15.883 1 94.44 92 ARG B O 1
ATOM 1643 N N . LEU B 1 93 ? 1.386 15.734 17.047 1 91.81 93 LEU B N 1
ATOM 1644 C CA . LEU B 1 93 ? 0.367 15.102 16.203 1 91.81 93 LEU B CA 1
ATOM 1645 C C . LEU B 1 93 ? -1.03 15.547 16.625 1 91.81 93 LEU B C 1
ATOM 1647 O O . LEU B 1 93 ? -1.876 15.828 15.773 1 91.81 93 LEU B O 1
ATOM 1651 N N . THR B 1 94 ? -1.235 15.641 17.938 1 86.94 94 THR B N 1
ATOM 1652 C CA . THR B 1 94 ? -2.553 16 18.453 1 86.94 94 THR B CA 1
ATOM 1653 C C . THR B 1 94 ? -2.906 17.438 18.062 1 86.94 94 THR B C 1
ATOM 1655 O O . THR B 1 94 ? -4.082 17.797 18 1 86.94 94 THR B O 1
ATOM 1658 N N . GLY B 1 95 ? -1.937 18.172 17.781 1 85.31 95 GLY B N 1
ATOM 1659 C CA . GLY B 1 95 ? -2.146 19.547 17.344 1 85.31 95 GLY B CA 1
ATOM 1660 C C . GLY B 1 95 ? -2.412 19.656 15.844 1 85.31 95 GLY B C 1
ATOM 1661 O O . GLY B 1 95 ? -2.746 20.719 15.344 1 85.31 95 GLY B O 1
ATOM 1662 N N . MET B 1 96 ? -2.236 18.516 15.172 1 85.81 96 MET B N 1
ATOM 1663 C CA . MET B 1 96 ? -2.445 18.5 13.727 1 85.81 96 MET B CA 1
ATOM 1664 C C . MET B 1 96 ? -3.902 18.188 13.391 1 85.81 96 MET B C 1
ATOM 1666 O O . MET B 1 96 ? -4.48 17.234 13.922 1 85.81 96 MET B O 1
ATOM 1670 N N . SER B 1 97 ? -4.551 19.094 12.695 1 86.25 97 SER B N 1
ATOM 1671 C CA . SER B 1 97 ? -5.934 18.891 12.281 1 86.25 97 SER B CA 1
ATOM 1672 C C . SER B 1 97 ? -6.02 18.516 10.805 1 86.25 97 SER B C 1
ATOM 1674 O O . SER B 1 97 ? -5.391 19.156 9.961 1 86.25 97 SER B O 1
ATOM 1676 N N . CYS B 1 98 ? -6.773 17.453 10.562 1 88.12 98 CYS B N 1
ATOM 1677 C CA . CYS B 1 98 ? -7.035 17.062 9.18 1 88.12 98 CYS B CA 1
ATOM 1678 C C . CYS B 1 98 ? -8.227 17.828 8.617 1 88.12 98 CYS B C 1
ATOM 1680 O O . CYS B 1 98 ? -8.523 17.719 7.426 1 88.12 98 CYS B O 1
ATOM 1682 N N . GLU B 1 99 ? -8.844 18.516 9.477 1 88.94 99 GLU B N 1
ATOM 1683 C CA . GLU B 1 99 ? -10.023 19.266 9.047 1 88.94 99 GLU B CA 1
ATOM 1684 C C . GLU B 1 99 ? -9.688 20.234 7.918 1 88.94 99 GLU B C 1
ATOM 1686 O O . GLU B 1 99 ? -8.711 20.984 8.008 1 88.94 99 GLU B O 1
ATOM 1691 N N . GLY B 1 100 ? -10.469 20.109 6.918 1 91.75 100 GLY B N 1
ATOM 1692 C CA . GLY B 1 100 ? -10.258 21 5.781 1 91.75 100 GLY B CA 1
ATOM 1693 C C . GLY B 1 100 ? -9.227 20.469 4.801 1 91.75 100 GLY B C 1
ATOM 1694 O O . GLY B 1 100 ? -9.102 20.984 3.689 1 91.75 100 GLY B O 1
ATOM 1695 N N . VAL B 1 101 ? -8.453 19.562 5.203 1 96.12 101 VAL B N 1
ATOM 1696 C CA . VAL B 1 101 ? -7.426 19.016 4.316 1 96.12 101 VAL B CA 1
ATOM 1697 C C . VAL B 1 101 ? -7.992 17.828 3.531 1 96.12 101 VAL B C 1
ATOM 1699 O O . VAL B 1 101 ? -7.887 17.797 2.305 1 96.12 101 VAL B O 1
ATOM 1702 N N . PHE B 1 102 ? -8.609 16.891 4.176 1 96.75 102 PHE B N 1
ATOM 1703 C CA . PHE B 1 102 ? -9.289 15.75 3.566 1 96.75 102 PHE B CA 1
ATOM 1704 C C . PHE B 1 102 ? -10.359 15.195 4.504 1 96.75 102 PHE B C 1
ATOM 1706 O O . PHE B 1 102 ? -10.461 15.625 5.656 1 96.75 102 PHE B O 1
ATOM 1713 N N . ASP B 1 103 ? -11.242 14.32 4.035 1 94.75 103 ASP B N 1
ATOM 1714 C CA . ASP B 1 103 ? -12.328 13.727 4.816 1 94.75 103 ASP B CA 1
ATOM 1715 C C . ASP B 1 103 ? -11.875 12.422 5.469 1 94.75 103 ASP B C 1
ATOM 1717 O O . ASP B 1 103 ? -11.891 11.359 4.832 1 94.75 103 ASP B O 1
ATOM 1721 N N . PHE B 1 104 ? -11.625 12.469 6.672 1 93.19 104 PHE B N 1
ATOM 1722 C CA . PHE B 1 104 ? -11.07 11.359 7.441 1 93.19 104 PHE B CA 1
ATOM 1723 C C . PHE B 1 104 ? -12.039 10.18 7.453 1 93.19 104 PHE B C 1
ATOM 1725 O O . PHE B 1 104 ? -11.617 9.023 7.535 1 93.19 104 PHE B O 1
ATOM 1732 N N . LYS B 1 105 ? -13.312 10.414 7.344 1 94.5 105 LYS B N 1
ATOM 1733 C CA . LYS B 1 105 ? -14.328 9.375 7.434 1 94.5 105 LYS B CA 1
ATOM 1734 C C . LYS B 1 105 ? -14.289 8.461 6.211 1 94.5 105 LYS B C 1
ATOM 1736 O O . LYS B 1 105 ? -14.805 7.34 6.25 1 94.5 105 LYS B O 1
ATOM 1741 N N . ARG B 1 106 ? -13.695 8.93 5.172 1 96.62 106 ARG B N 1
ATOM 1742 C CA . ARG B 1 106 ? -13.625 8.141 3.943 1 96.62 106 ARG B CA 1
ATOM 1743 C C . ARG B 1 106 ? -12.305 7.383 3.854 1 96.62 106 ARG B C 1
ATOM 1745 O O . ARG B 1 106 ? -12.125 6.547 2.967 1 96.62 106 ARG B O 1
ATOM 1752 N N . MET B 1 107 ? -11.391 7.648 4.754 1 98.31 107 MET B N 1
ATOM 1753 C CA . MET B 1 107 ? -10.086 6.984 4.742 1 98.31 107 MET B CA 1
ATOM 1754 C C . MET B 1 107 ? -10.219 5.523 5.164 1 98.31 107 MET B C 1
ATOM 1756 O O . MET B 1 107 ? -10.805 5.223 6.203 1 98.31 107 MET B O 1
ATOM 1760 N N . CYS B 1 108 ? -9.688 4.625 4.34 1 98.75 108 CYS B N 1
ATOM 1761 C CA . CYS B 1 108 ? -9.484 3.25 4.781 1 98.75 108 CYS B CA 1
ATOM 1762 C C . CYS B 1 108 ? -8.172 3.109 5.535 1 98.75 108 CYS B C 1
ATOM 1764 O O . CYS B 1 108 ? -7.133 3.586 5.07 1 98.75 108 CYS B O 1
ATOM 1766 N N . TRP B 1 109 ? -8.195 2.445 6.582 1 98.06 109 TRP B N 1
ATOM 1767 C CA . TRP B 1 109 ? -7.02 2.156 7.395 1 98.06 109 TRP B CA 1
ATOM 1768 C C . TRP B 1 109 ? -7.113 0.766 8.016 1 98.06 109 TRP B C 1
ATOM 1770 O O . TRP B 1 109 ? -8.188 0.346 8.453 1 98.06 109 TRP B O 1
ATOM 1780 N N . GLY B 1 110 ? -5.984 0.102 8.094 1 98.25 110 GLY B N 1
ATOM 1781 C CA . GLY B 1 110 ? -5.996 -1.189 8.758 1 98.25 110 GLY B CA 1
ATOM 1782 C C . GLY B 1 110 ? -4.625 -1.83 8.844 1 98.25 110 GLY B C 1
ATOM 1783 O O . GLY B 1 110 ? -3.672 -1.354 8.227 1 98.25 110 GLY B O 1
ATOM 1784 N N . GLY B 1 111 ? -4.602 -2.873 9.664 1 98.75 111 GLY B N 1
ATOM 1785 C CA . GLY B 1 111 ? -3.395 -3.658 9.859 1 98.75 111 GLY B CA 1
ATOM 1786 C C . GLY B 1 111 ? -3.344 -4.898 8.984 1 98.75 111 GLY B C 1
ATOM 1787 O O . GLY B 1 111 ? -4.359 -5.57 8.789 1 98.75 111 GLY B O 1
ATOM 1788 N N . PHE B 1 112 ? -2.137 -5.188 8.516 1 98.88 112 PHE B N 1
ATOM 1789 C CA . PHE B 1 112 ? -1.892 -6.316 7.625 1 98.88 112 PHE B CA 1
ATOM 1790 C C . PHE B 1 112 ? -0.649 -7.086 8.055 1 98.88 112 PHE B C 1
ATOM 1792 O O . PHE B 1 112 ? 0.331 -6.488 8.508 1 98.88 112 PHE B O 1
ATOM 1799 N N . THR B 1 113 ? -0.704 -8.406 7.875 1 98.56 113 THR B N 1
ATOM 1800 C CA . THR B 1 113 ? 0.488 -9.234 8.031 1 98.56 113 THR B CA 1
ATOM 1801 C C . THR B 1 113 ? 1.184 -9.438 6.688 1 98.56 113 THR B C 1
ATOM 1803 O O . THR B 1 113 ? 0.531 -9.469 5.641 1 98.56 113 THR B O 1
ATOM 1806 N N . THR B 1 114 ? 2.477 -9.555 6.711 1 98.5 114 THR B N 1
ATOM 1807 C CA . THR B 1 114 ? 3.227 -9.781 5.48 1 98.5 114 THR B CA 1
ATOM 1808 C C . THR B 1 114 ? 3.088 -11.227 5.012 1 98.5 114 THR B C 1
ATOM 1810 O O . THR B 1 114 ? 3.4 -12.156 5.758 1 98.5 114 THR B O 1
ATOM 1813 N N . LEU B 1 115 ? 2.609 -11.391 3.836 1 98.38 115 LEU B N 1
ATOM 1814 C CA . LEU B 1 115 ? 2.477 -12.703 3.205 1 98.38 115 LEU B CA 1
ATOM 1815 C C . LEU B 1 115 ? 3.725 -13.047 2.398 1 98.38 115 LEU B C 1
ATOM 1817 O O . LEU B 1 115 ? 4.234 -14.164 2.482 1 98.38 115 LEU B O 1
ATOM 1821 N N . VAL B 1 116 ? 4.184 -12.133 1.578 1 98.31 116 VAL B N 1
ATOM 1822 C CA . VAL B 1 116 ? 5.402 -12.234 0.782 1 98.31 116 VAL B CA 1
ATOM 1823 C C . VAL B 1 116 ? 6.156 -10.914 0.812 1 98.31 116 VAL B C 1
ATOM 1825 O O . VAL B 1 116 ? 5.559 -9.844 0.655 1 98.31 116 VAL B O 1
ATOM 1828 N N . GLY B 1 117 ? 7.375 -10.914 1.073 1 97.5 117 GLY B N 1
ATOM 1829 C CA . GLY B 1 117 ? 8.258 -9.758 1.02 1 97.5 117 GLY B CA 1
ATOM 1830 C C . GLY B 1 117 ? 9.617 -10.07 0.419 1 97.5 117 GLY B C 1
ATOM 1831 O O . GLY B 1 117 ? 10.305 -10.992 0.874 1 97.5 117 GLY B O 1
ATOM 1832 N N . LYS B 1 118 ? 9.938 -9.352 -0.669 1 96.44 118 LYS B N 1
ATOM 1833 C CA . LYS B 1 118 ? 11.234 -9.484 -1.326 1 96.44 118 LYS B CA 1
ATOM 1834 C C . LYS B 1 118 ? 11.82 -8.109 -1.657 1 96.44 118 LYS B C 1
ATOM 1836 O O . LYS B 1 118 ? 11.086 -7.18 -1.997 1 96.44 118 LYS B O 1
ATOM 1841 N N . SER B 1 119 ? 13.039 -7.973 -1.537 1 95.19 119 SER B N 1
ATOM 1842 C CA . SER B 1 119 ? 13.719 -6.723 -1.875 1 95.19 119 SER B CA 1
ATOM 1843 C C . SER B 1 119 ? 15.07 -6.988 -2.527 1 95.19 119 SER B C 1
ATOM 1845 O O . SER B 1 119 ? 15.688 -8.023 -2.283 1 95.19 119 SER B O 1
ATOM 1847 N N . ALA B 1 120 ? 15.414 -6.121 -3.59 1 87.06 120 ALA B N 1
ATOM 1848 C CA . ALA B 1 120 ? 16.719 -6.211 -4.242 1 87.06 120 ALA B CA 1
ATOM 1849 C C . ALA B 1 120 ? 17.844 -5.945 -3.248 1 87.06 120 ALA B C 1
ATOM 1851 O O . ALA B 1 120 ? 19 -6.309 -3.498 1 87.06 120 ALA B O 1
ATOM 1852 N N . ARG B 1 121 ? 17.656 -5.152 -2.262 1 67.38 121 ARG B N 1
ATOM 1853 C CA . ARG B 1 121 ? 18.766 -4.832 -1.369 1 67.38 121 ARG B CA 1
ATOM 1854 C C . ARG B 1 121 ? 19.438 -6.098 -0.85 1 67.38 121 ARG B C 1
ATOM 1856 O O . ARG B 1 121 ? 18.797 -7.148 -0.755 1 67.38 121 ARG B O 1
ATOM 1863 N N . GLY B 1 122 ? 20.812 -6.402 -1.053 1 43.5 122 GLY B N 1
ATOM 1864 C CA . GLY B 1 122 ? 21.797 -7.422 -0.736 1 43.5 122 GLY B CA 1
ATOM 1865 C C . GLY B 1 122 ? 21.406 -8.281 0.453 1 43.5 122 GLY B C 1
ATOM 1866 O O . GLY B 1 122 ? 20.516 -7.914 1.222 1 43.5 122 GLY B O 1
#

Foldseek 3Di:
DWKKKKKKKAKWQPVLVVVVVVLQVLLQVLLVVLPWDDWDKDWDDDFDDPPDDGSCVLRVPDPRMTMIIIMIIHPDVVSVVVSVVVSCPDPVNVVDDCPPGGDPVSMDIDMDTDPDDDDPPD/DWKKKKKKKAKWQPVLVVVVVVLQVLLQVLLVVLPWDDWDKDWDDDFDDPPDDGSCVLRVPDPRMTMIIIMIIHPDPVSVVVSVVVSCPDPSNVPDDCPPGGDPVSMDIDMDTDPDDDDPPD

Secondary structure (DSSP, 8-state):
-PPEEEEEEEEEEGGGHHHHHHHHHHHHHHHHHTT-SEEEEEEEEEE--TTSB-HHHHTTPPTTEEEEEEEEEES-HHHHHHHHHHHHT-HHHHT---TTT--GGG-EEEEEEEEEEEES--/-PPEEEEEEEEEEGGGHHHHHHHHHHHHHHHHHTT-SEEEEEEEEEE--TTSB-HHHHTTPPTTEEEEEEEEEES-HHHHHHHHHHHHT-HHHHT---TTT--GGG-EEEEEEEEEEEES--

InterPro domains:
  IPR009874 Protein of unknown function DUF1428 [PF07237] (3-102)
  IPR009874 Protein of unknown function DUF1428 [PIRSF007028] (3-116)
  IPR011008 Dimeric alpha-beta barrel [SSF54909] (3-116)